Protein AF-A0A920IV82-F1 (afdb_monomer)

Foldseek 3Di:
DPPVVVDDQDPFDFFDKAFQFFLVVADEQDWDWDFFRQDIKIWHQYPVRDIDIDPPPPADWDWDQALRTIITTDDPVNDDDPDDDDHDVLSVDPQKDDKDKDKDKDQAALVVVVVVLVPLPCCCVPVVWNWPDWDWDDDDQKIKIWTFTDHPPLAHRWIKIWMDRHDFWIKMWIWHADPNDIKIKIKIWGWGHNDSRMIMIMIIMMIGDDPPPD

Structure (mmCIF, N/CA/C/O backbone):
data_AF-A0A920IV82-F1
#
_entry.id   AF-A0A920IV82-F1
#
loop_
_atom_site.group_PDB
_atom_site.id
_atom_site.type_symbol
_atom_site.label_atom_id
_atom_site.label_alt_id
_atom_site.label_comp_id
_atom_site.label_asym_id
_atom_site.label_entity_id
_atom_site.label_seq_id
_atom_site.pdbx_PDB_ins_code
_atom_site.Cartn_x
_atom_site.Cartn_y
_atom_site.Cartn_z
_atom_site.occupancy
_atom_site.B_iso_or_equiv
_atom_site.auth_seq_id
_atom_site.auth_comp_id
_atom_site.auth_asym_id
_atom_site.auth_atom_id
_atom_site.pdbx_PDB_model_num
ATOM 1 N N . MET A 1 1 ? -12.367 27.916 -10.742 1.00 47.28 1 MET A N 1
ATOM 2 C CA . MET A 1 1 ? -12.126 27.543 -9.332 1.00 47.28 1 MET A CA 1
ATOM 3 C C . MET A 1 1 ? -11.297 28.635 -8.685 1.00 47.28 1 MET A C 1
ATOM 5 O O . MET A 1 1 ? -10.330 29.071 -9.301 1.00 47.28 1 MET A O 1
ATOM 9 N N . ASN A 1 2 ? -11.705 29.118 -7.509 1.00 42.59 2 ASN A N 1
ATOM 10 C CA . ASN A 1 2 ? -10.913 30.078 -6.738 1.00 42.59 2 ASN A CA 1
ATOM 11 C C . ASN A 1 2 ? -9.649 29.379 -6.225 1.00 42.59 2 ASN A C 1
ATOM 13 O O . ASN A 1 2 ? -9.736 28.255 -5.734 1.00 42.59 2 ASN A O 1
ATOM 17 N N . ARG A 1 3 ? -8.489 30.037 -6.329 1.00 50.50 3 ARG A N 1
ATOM 18 C CA . ARG A 1 3 ? -7.200 29.496 -5.856 1.00 50.50 3 ARG A CA 1
ATOM 19 C C . ARG A 1 3 ? -7.210 29.139 -4.363 1.00 50.50 3 ARG A C 1
ATOM 21 O O . ARG A 1 3 ? -6.455 28.266 -3.958 1.00 50.50 3 ARG A O 1
ATOM 28 N N . ASP A 1 4 ? -8.107 29.743 -3.588 1.00 50.69 4 ASP A N 1
ATOM 29 C CA . ASP A 1 4 ? -8.223 29.522 -2.144 1.00 50.69 4 ASP A CA 1
ATOM 30 C C . ASP A 1 4 ? -8.864 28.172 -1.769 1.00 50.69 4 ASP A C 1
ATOM 32 O O . ASP A 1 4 ? -8.614 27.671 -0.680 1.00 50.69 4 ASP A O 1
ATOM 36 N N . GLN A 1 5 ? -9.619 27.526 -2.671 1.00 51.75 5 GLN A N 1
ATOM 37 C CA . GLN A 1 5 ? -10.216 26.199 -2.418 1.00 51.75 5 GLN A CA 1
ATOM 38 C C . GLN A 1 5 ? -9.245 25.026 -2.643 1.00 51.75 5 GLN A C 1
ATOM 40 O O . GLN A 1 5 ? -9.565 23.890 -2.310 1.00 51.75 5 GLN A O 1
ATOM 45 N N . ILE A 1 6 ? -8.063 25.271 -3.219 1.00 55.00 6 ILE A N 1
ATOM 46 C CA . ILE A 1 6 ? -7.101 24.216 -3.596 1.00 55.00 6 ILE A CA 1
ATOM 47 C C . ILE A 1 6 ? -6.330 23.681 -2.366 1.00 55.00 6 ILE A C 1
ATOM 49 O O . ILE A 1 6 ? -5.796 22.575 -2.392 1.00 55.00 6 ILE A O 1
ATOM 53 N N . ASN A 1 7 ? -6.328 24.423 -1.253 1.00 62.03 7 ASN A N 1
ATOM 54 C CA . ASN A 1 7 ? -5.446 24.176 -0.106 1.00 62.03 7 ASN A CA 1
ATOM 55 C C . ASN A 1 7 ? -6.154 23.729 1.180 1.00 62.03 7 ASN A C 1
ATOM 57 O O . ASN A 1 7 ? -5.513 23.676 2.230 1.00 62.03 7 ASN A O 1
ATOM 61 N N . GLU A 1 8 ? -7.444 23.393 1.139 1.00 83.00 8 GLU A N 1
ATOM 62 C CA . GLU A 1 8 ? -8.092 22.842 2.329 1.00 83.00 8 GLU A CA 1
ATOM 63 C C . GLU A 1 8 ? -7.640 21.392 2.554 1.00 83.00 8 GLU A C 1
ATOM 65 O O . GLU A 1 8 ? -7.660 20.536 1.658 1.00 83.00 8 GLU A O 1
ATOM 70 N N . ILE A 1 9 ? -7.160 21.147 3.772 1.00 84.81 9 ILE A N 1
ATOM 71 C CA . ILE A 1 9 ? -6.823 19.817 4.266 1.00 84.81 9 ILE A CA 1
ATOM 72 C C . ILE A 1 9 ? -8.147 19.066 4.488 1.00 84.81 9 ILE A C 1
ATOM 74 O O . ILE A 1 9 ? -9.061 19.652 5.069 1.00 84.81 9 ILE A O 1
ATOM 78 N N . PRO A 1 10 ? -8.266 17.794 4.063 1.00 89.50 10 PRO A N 1
ATOM 79 C CA . PRO A 1 10 ? -9.465 16.999 4.315 1.00 89.50 10 PRO A CA 1
ATOM 80 C C . PRO A 1 10 ? -9.810 16.913 5.807 1.00 89.50 10 PRO A C 1
ATOM 82 O O . PRO A 1 10 ? -8.921 16.838 6.654 1.00 89.50 10 PRO A O 1
ATOM 85 N N . ASP A 1 11 ? -11.101 16.845 6.114 1.00 92.19 11 ASP A N 1
ATOM 86 C CA . ASP A 1 11 ? -11.648 16.651 7.463 1.00 92.19 11 ASP A CA 1
ATOM 87 C C . ASP A 1 11 ? -11.876 15.169 7.819 1.00 92.19 11 ASP A C 1
ATOM 89 O O . ASP A 1 11 ? -12.229 14.841 8.953 1.00 92.19 11 ASP A O 1
ATOM 93 N N . ARG A 1 12 ? -11.637 14.261 6.864 1.00 95.38 12 ARG A N 1
ATOM 94 C CA . ARG A 1 12 ? -11.785 12.809 7.012 1.00 95.38 12 ARG A CA 1
ATOM 95 C C . ARG A 1 12 ? -10.656 12.036 6.342 1.00 95.38 12 ARG A C 1
ATOM 97 O O . ARG A 1 12 ? -10.061 12.485 5.361 1.00 95.38 12 ARG A O 1
ATOM 104 N N . PHE A 1 13 ? -10.384 10.844 6.863 1.00 97.69 13 PHE A N 1
ATOM 105 C CA . PHE A 1 13 ? -9.482 9.891 6.223 1.00 97.69 13 PHE A CA 1
ATOM 106 C C . PHE A 1 13 ? -10.206 9.120 5.107 1.00 97.69 13 PHE A C 1
ATOM 108 O O . PHE A 1 13 ? -11.431 8.976 5.163 1.00 97.69 13 PHE A O 1
ATOM 115 N N . PRO A 1 14 ? -9.488 8.639 4.077 1.00 97.31 14 PRO A N 1
ATOM 116 C CA . PRO A 1 14 ? -10.130 7.979 2.950 1.00 97.31 14 PRO A CA 1
ATOM 117 C C . PRO A 1 14 ? -10.699 6.611 3.338 1.00 97.31 14 PRO A C 1
ATOM 119 O O . PRO A 1 14 ? -10.146 5.920 4.193 1.00 97.31 14 PRO A O 1
ATOM 122 N N . ARG A 1 15 ? -11.788 6.211 2.675 1.00 98.25 15 ARG A N 1
ATOM 123 C CA . ARG A 1 15 ? -12.332 4.855 2.773 1.00 98.25 15 ARG A CA 1
ATOM 124 C C . ARG A 1 15 ? -11.472 3.890 1.956 1.00 98.25 15 ARG A C 1
ATOM 126 O O . ARG A 1 15 ? -11.187 4.191 0.796 1.00 98.25 15 ARG A O 1
ATOM 133 N N . GLY A 1 16 ? -11.065 2.762 2.532 1.00 98.56 16 GLY A N 1
ATOM 134 C CA . GLY A 1 16 ? -10.300 1.750 1.805 1.00 98.56 16 GLY A CA 1
ATOM 135 C C . GLY A 1 16 ? -9.424 0.844 2.665 1.00 98.56 16 GLY A C 1
ATOM 136 O O . GLY A 1 16 ? -9.424 0.921 3.893 1.00 98.56 16 GLY A O 1
ATOM 137 N N . TRP A 1 17 ? -8.631 0.014 1.986 1.00 98.81 17 TRP A N 1
ATOM 138 C CA . TRP A 1 17 ? -7.593 -0.822 2.595 1.00 98.81 17 TRP A CA 1
ATOM 139 C C . TRP A 1 17 ? -6.271 -0.072 2.792 1.00 98.81 17 TRP A C 1
ATOM 141 O O . TRP A 1 17 ? -5.775 0.582 1.872 1.00 98.81 17 TRP A O 1
ATOM 151 N N . PHE A 1 18 ? -5.664 -0.235 3.969 1.00 98.88 18 PHE A N 1
ATOM 152 C CA . PHE A 1 18 ? -4.381 0.363 4.344 1.00 98.88 18 PHE A CA 1
ATOM 153 C C . PHE A 1 18 ? -3.435 -0.696 4.902 1.00 98.88 18 PHE A C 1
ATOM 155 O O . PHE A 1 18 ? -3.818 -1.493 5.756 1.00 98.88 18 PHE A O 1
ATOM 162 N N . VAL A 1 19 ? -2.182 -0.693 4.441 1.00 98.75 19 VAL A N 1
ATOM 163 C CA . VAL A 1 19 ? -1.145 -1.607 4.941 1.00 98.75 19 VAL A CA 1
ATOM 164 C C . VAL A 1 19 ? -0.684 -1.155 6.324 1.00 98.75 19 VAL A C 1
ATOM 166 O O . VAL A 1 19 ? -0.196 -0.037 6.489 1.00 98.75 19 VAL A O 1
ATOM 169 N N . LEU A 1 20 ? -0.799 -2.056 7.295 1.00 98.56 20 LEU A N 1
ATOM 170 C CA . LEU A 1 20 ? -0.309 -1.888 8.662 1.00 98.56 20 LEU A CA 1
ATOM 171 C C . LEU A 1 20 ? 1.152 -2.332 8.814 1.00 98.56 20 LEU A C 1
ATOM 173 O O . LEU A 1 20 ? 1.867 -1.822 9.670 1.00 98.56 20 LEU A O 1
ATOM 177 N N . GLY A 1 21 ? 1.599 -3.264 7.975 1.00 97.94 21 GLY A N 1
ATOM 178 C CA . GLY A 1 21 ? 2.976 -3.748 7.938 1.00 97.94 21 GLY A CA 1
ATOM 179 C C . GLY A 1 21 ? 3.101 -5.032 7.125 1.00 97.94 21 GLY A C 1
ATOM 180 O O . GLY A 1 21 ? 2.099 -5.613 6.693 1.00 97.94 21 GLY A O 1
ATOM 181 N N . HIS A 1 22 ? 4.335 -5.492 6.933 1.00 98.00 22 HIS A N 1
ATOM 182 C CA . HIS A 1 22 ? 4.592 -6.798 6.335 1.00 98.00 22 HIS A CA 1
ATOM 183 C C . HIS A 1 22 ? 4.250 -7.913 7.339 1.00 98.00 22 HIS A C 1
ATOM 185 O O . HIS A 1 22 ? 4.571 -7.801 8.518 1.00 98.00 22 HIS A O 1
ATOM 191 N N . GLN A 1 23 ? 3.666 -9.032 6.899 1.00 96.81 23 GLN A N 1
ATOM 192 C CA . GLN A 1 23 ? 3.201 -10.122 7.779 1.00 96.81 23 GLN A CA 1
ATOM 193 C C . GLN A 1 23 ? 4.278 -10.636 8.753 1.00 96.81 23 GLN A C 1
ATOM 195 O O . GLN A 1 23 ? 3.987 -10.901 9.916 1.00 96.81 23 GLN A O 1
ATOM 200 N N . ARG A 1 24 ? 5.535 -10.705 8.285 1.00 95.94 24 ARG A N 1
ATOM 201 C CA . ARG A 1 24 ? 6.719 -11.126 9.062 1.00 95.94 24 ARG A CA 1
ATOM 202 C C . ARG A 1 24 ? 7.038 -10.240 10.266 1.00 95.94 24 ARG A C 1
ATOM 204 O O . ARG A 1 24 ? 7.818 -10.639 11.114 1.00 95.94 24 ARG A O 1
ATOM 211 N N . GLU A 1 25 ? 6.498 -9.028 10.302 1.00 96.06 25 GLU A N 1
ATOM 212 C CA . GLU A 1 25 ? 6.677 -8.121 11.428 1.00 96.06 25 GLU A CA 1
ATOM 213 C C . GLU A 1 25 ? 5.798 -8.516 12.617 1.00 96.06 25 GLU A C 1
ATOM 215 O O . GLU A 1 25 ? 6.089 -8.125 13.736 1.00 96.06 25 GLU A O 1
ATOM 220 N N . PHE A 1 26 ? 4.736 -9.293 12.414 1.00 96.62 26 PHE A N 1
ATOM 221 C CA . PHE A 1 26 ? 3.791 -9.641 13.471 1.00 96.62 26 PHE A CA 1
ATOM 222 C C . PHE A 1 26 ? 4.090 -11.042 14.008 1.00 96.62 26 PHE A C 1
ATOM 224 O O . PHE A 1 26 ? 3.486 -12.024 13.565 1.00 96.62 26 PHE A O 1
ATOM 231 N N . GLU A 1 27 ? 5.037 -11.126 14.946 1.00 95.69 27 GLU A N 1
ATOM 232 C CA . GLU A 1 27 ? 5.408 -12.378 15.609 1.00 95.69 27 GLU A CA 1
ATOM 233 C C . GLU A 1 27 ? 4.273 -12.909 16.499 1.00 95.69 27 GLU A C 1
ATOM 235 O O . GLU A 1 27 ? 3.451 -12.166 17.042 1.00 95.69 27 GLU A O 1
ATOM 240 N N . VAL A 1 28 ? 4.213 -14.233 16.644 1.00 96.31 28 VAL A N 1
ATOM 241 C CA . VAL A 1 28 ? 3.177 -14.902 17.439 1.00 96.31 28 VAL A CA 1
ATOM 242 C C . VAL A 1 28 ? 3.262 -14.464 18.905 1.00 96.31 28 VAL A C 1
ATOM 244 O O . VAL A 1 28 ? 4.318 -14.524 19.527 1.00 96.31 28 VAL A O 1
ATOM 247 N N . ASN A 1 29 ? 2.116 -14.084 19.466 1.00 93.50 29 ASN A N 1
ATOM 248 C CA . ASN A 1 29 ? 1.914 -13.523 20.803 1.00 93.50 29 ASN A CA 1
ATOM 249 C C . ASN A 1 29 ? 2.568 -12.150 21.044 1.00 93.50 29 ASN A C 1
ATOM 251 O O . ASN A 1 29 ? 2.564 -11.671 22.180 1.00 93.50 29 ASN A O 1
ATOM 255 N N . GLU A 1 30 ? 3.077 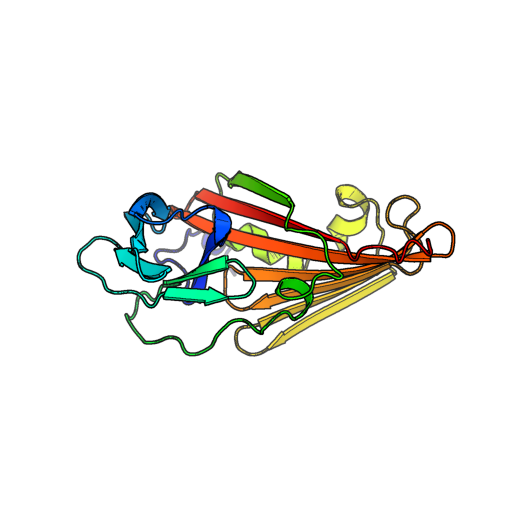-11.491 20.002 1.00 94.38 30 GLU A N 1
ATOM 256 C CA . GLU A 1 30 ? 3.556 -10.115 20.085 1.00 94.38 30 GLU A CA 1
ATOM 257 C C . GLU A 1 30 ? 2.432 -9.139 19.718 1.00 94.38 30 GLU A C 1
ATOM 259 O O . GLU A 1 30 ? 1.745 -9.294 18.706 1.00 94.38 30 GLU A O 1
ATOM 264 N N . THR A 1 31 ? 2.251 -8.105 20.540 1.00 96.81 31 THR A N 1
ATOM 265 C CA . THR A 1 31 ? 1.363 -6.983 20.225 1.00 96.81 31 THR A CA 1
ATOM 266 C C . THR A 1 31 ? 2.182 -5.831 19.676 1.00 96.81 31 THR A C 1
ATOM 268 O O . THR A 1 31 ? 2.950 -5.201 20.406 1.00 96.81 31 THR A O 1
ATOM 271 N N . ARG A 1 32 ? 1.948 -5.485 18.413 1.00 97.44 32 ARG A N 1
ATOM 272 C CA . ARG A 1 32 ? 2.507 -4.285 17.797 1.00 97.44 32 ARG A CA 1
ATOM 273 C C . ARG A 1 32 ? 1.565 -3.108 17.936 1.00 97.44 32 ARG A C 1
ATOM 275 O O . ARG A 1 32 ? 0.363 -3.215 17.715 1.00 97.44 32 ARG A O 1
ATOM 282 N N . THR A 1 33 ? 2.141 -1.969 18.303 1.00 97.88 33 THR A N 1
ATOM 283 C CA . THR A 1 33 ? 1.459 -0.676 18.309 1.00 97.88 33 THR A CA 1
ATOM 284 C C . THR A 1 33 ? 1.782 0.062 17.020 1.00 97.88 33 THR A C 1
ATOM 286 O O . THR A 1 33 ? 2.952 0.243 16.692 1.00 97.88 33 THR A O 1
ATOM 289 N N . ILE A 1 34 ? 0.745 0.523 16.332 1.00 97.94 34 ILE A N 1
ATOM 290 C CA . ILE A 1 34 ? 0.840 1.315 15.109 1.00 97.94 34 ILE A CA 1
ATOM 291 C C . ILE A 1 34 ? 0.091 2.622 15.352 1.00 97.94 34 ILE A C 1
ATOM 293 O O . ILE A 1 34 ? -0.922 2.645 16.047 1.00 97.94 34 ILE A O 1
ATOM 297 N N . TYR A 1 35 ? 0.586 3.719 14.796 1.00 97.62 35 TYR A N 1
ATOM 298 C CA . TYR A 1 35 ? -0.139 4.985 14.790 1.00 97.62 35 TYR A CA 1
ATOM 299 C C . TYR A 1 35 ? -0.720 5.200 13.399 1.00 97.62 35 TYR A C 1
ATOM 301 O O . TYR A 1 35 ? -0.032 4.988 12.406 1.00 97.62 35 TYR A O 1
ATOM 309 N N . GLY A 1 36 ? -1.987 5.584 13.328 1.00 97.94 36 GLY A N 1
ATOM 310 C CA . GLY A 1 36 ? -2.709 5.788 12.078 1.00 97.94 36 GLY A CA 1
ATOM 311 C C . GLY A 1 36 ? -4.052 6.442 12.362 1.00 97.94 36 GLY A C 1
ATOM 312 O O . GLY A 1 36 ? -4.609 6.244 13.436 1.00 97.94 36 GLY A O 1
ATOM 313 N N . PHE A 1 37 ? -4.572 7.233 11.430 1.00 98.06 37 PHE A N 1
ATOM 314 C CA . PHE A 1 37 ? -5.897 7.854 11.533 1.00 98.06 37 PHE A CA 1
ATOM 315 C C . PHE A 1 37 ? -6.094 8.722 12.798 1.00 98.06 37 PHE A C 1
ATOM 317 O O . PHE A 1 37 ? -7.156 8.703 13.416 1.00 98.06 37 PHE A O 1
ATOM 324 N N . ASN A 1 38 ? -5.065 9.480 13.207 1.00 96.75 38 ASN A N 1
ATOM 325 C CA . ASN A 1 38 ? -5.003 10.256 14.460 1.00 96.75 38 ASN A CA 1
ATOM 326 C C . ASN A 1 38 ? -5.171 9.428 15.749 1.00 96.75 38 ASN A C 1
ATOM 328 O O . ASN A 1 38 ? -5.466 9.986 16.805 1.00 96.75 38 ASN A O 1
ATOM 332 N N . ARG A 1 39 ? -4.969 8.111 15.696 1.00 96.81 39 ARG A N 1
ATOM 333 C CA . ARG A 1 39 ? -5.172 7.223 16.841 1.00 96.81 39 ARG A CA 1
ATOM 334 C C . ARG A 1 39 ? -4.106 6.138 16.928 1.00 96.81 39 ARG A C 1
ATOM 336 O O . ARG A 1 39 ? -3.242 5.986 16.061 1.00 96.81 39 ARG A O 1
ATOM 343 N N . LYS A 1 40 ? -4.147 5.412 18.042 1.00 97.75 40 LYS A N 1
ATOM 344 C CA . LYS A 1 40 ? -3.328 4.228 18.281 1.00 97.75 40 LYS A CA 1
ATOM 345 C C . LYS A 1 40 ? -4.112 2.996 17.838 1.00 97.75 40 LYS A C 1
ATOM 347 O O . LYS A 1 40 ? -5.221 2.781 18.309 1.00 97.75 40 LYS A O 1
ATOM 352 N N . LEU A 1 41 ? -3.491 2.182 17.000 1.00 98.38 41 LEU A N 1
ATOM 353 C CA . LEU A 1 41 ? -3.969 0.876 16.566 1.00 98.38 41 LEU A CA 1
ATOM 354 C C . LEU A 1 41 ? -3.093 -0.205 17.209 1.00 98.38 41 LEU A C 1
ATOM 356 O O . LEU A 1 41 ? -1.896 0.018 17.439 1.00 98.38 41 LEU A O 1
ATOM 360 N N . THR A 1 42 ? -3.649 -1.386 17.474 1.00 98.19 42 THR A N 1
ATOM 361 C CA . THR A 1 42 ? -2.834 -2.536 17.890 1.00 98.19 42 THR A CA 1
ATOM 362 C C . THR A 1 42 ? -3.159 -3.791 17.105 1.00 98.19 42 THR A C 1
ATOM 364 O O . THR A 1 42 ? -4.315 -4.072 16.801 1.00 98.19 42 THR A O 1
ATOM 367 N N . VAL A 1 43 ? -2.112 -4.541 16.774 1.00 98.19 43 VAL A N 1
ATOM 368 C CA . VAL A 1 43 ? -2.192 -5.806 16.046 1.00 98.19 43 VAL A CA 1
ATOM 369 C C . VAL A 1 43 ? -1.462 -6.855 16.868 1.00 98.19 43 VAL A C 1
ATOM 371 O O . VAL A 1 43 ? -0.291 -6.668 17.199 1.00 98.19 43 VAL A O 1
ATOM 374 N N . THR A 1 44 ? -2.131 -7.960 17.173 1.00 97.88 44 THR A N 1
ATOM 375 C CA . THR A 1 44 ? -1.529 -9.114 17.847 1.00 97.88 44 THR A CA 1
ATOM 376 C C . THR A 1 44 ? -1.714 -10.345 16.978 1.00 97.88 44 THR A C 1
ATOM 378 O O . THR A 1 44 ? -2.854 -10.694 16.661 1.00 97.88 44 THR A O 1
ATOM 381 N N . ARG A 1 45 ? -0.627 -11.042 16.631 1.00 97.38 45 ARG A N 1
ATOM 382 C CA . ARG A 1 45 ? -0.754 -12.384 16.051 1.00 97.38 45 ARG A CA 1
ATOM 383 C C . ARG A 1 45 ? -0.978 -13.387 17.172 1.00 97.38 45 ARG A C 1
ATOM 385 O O . ARG A 1 45 ? -0.179 -13.474 18.097 1.00 97.38 45 ARG A O 1
ATOM 392 N N . GLN A 1 46 ? -2.076 -14.121 17.116 1.00 96.19 46 GLN A N 1
ATOM 393 C CA . GLN A 1 46 ? -2.433 -15.116 18.117 1.00 96.19 46 GLN A CA 1
ATOM 394 C C . GLN A 1 46 ? -1.672 -16.427 17.898 1.00 96.19 46 GLN A C 1
ATOM 396 O O . GLN A 1 46 ? -1.070 -16.658 16.848 1.00 96.19 46 GLN A O 1
ATOM 401 N N . GLN A 1 47 ? -1.718 -17.309 18.897 1.00 95.75 47 GLN A N 1
ATOM 402 C CA . GLN A 1 47 ? -1.054 -18.613 18.854 1.00 95.75 47 GLN A CA 1
ATOM 403 C C . GLN A 1 47 ? -1.541 -19.514 17.707 1.00 95.75 47 GLN A C 1
ATOM 405 O O . GLN A 1 47 ? -0.764 -20.311 17.190 1.00 95.75 47 GLN A O 1
ATOM 410 N N . ASP A 1 48 ? -2.803 -19.380 17.298 1.00 95.19 48 ASP A N 1
ATOM 411 C CA . ASP A 1 48 ? -3.386 -20.106 16.163 1.00 95.19 48 ASP A CA 1
ATOM 412 C C . ASP A 1 48 ? -3.049 -19.481 14.795 1.00 95.19 48 ASP A C 1
ATOM 414 O O . ASP A 1 48 ? -3.497 -19.968 13.760 1.00 95.19 48 ASP A O 1
ATOM 418 N N . GLY A 1 49 ? -2.253 -18.408 14.785 1.00 92.12 49 GLY A N 1
ATOM 419 C CA . GLY A 1 49 ? -1.866 -17.662 13.595 1.00 92.12 49 GLY A CA 1
ATOM 420 C C . GLY A 1 49 ? -2.846 -16.561 13.191 1.00 92.12 49 GLY A C 1
ATOM 421 O O . GLY A 1 49 ? -2.475 -15.748 12.348 1.00 92.12 49 GLY A O 1
ATOM 422 N N . SER A 1 50 ? -4.039 -16.478 13.791 1.00 94.56 50 SER A N 1
ATOM 423 C CA . SER A 1 50 ? -5.019 -15.428 13.489 1.00 94.56 50 SER A CA 1
ATOM 424 C C . SER A 1 50 ? -4.558 -14.048 13.968 1.00 94.56 50 SER A C 1
ATOM 426 O O . SER A 1 50 ? -3.762 -13.919 14.902 1.00 94.56 50 SER A O 1
ATOM 428 N N . ILE A 1 51 ? -5.070 -12.987 13.342 1.00 96.69 51 ILE A N 1
ATOM 429 C CA . ILE A 1 51 ? -4.796 -11.613 13.763 1.00 96.69 51 ILE A CA 1
ATOM 430 C C . ILE A 1 51 ? -5.924 -11.095 14.654 1.00 96.69 51 ILE A C 1
ATOM 432 O O . ILE A 1 51 ? -7.087 -11.050 14.259 1.00 96.69 51 ILE A O 1
ATOM 436 N N . LYS A 1 52 ? -5.561 -10.629 15.851 1.00 96.94 52 LYS A N 1
ATOM 437 C CA . LYS A 1 52 ? -6.401 -9.749 16.662 1.00 96.94 52 LYS A CA 1
ATOM 438 C C . LYS A 1 52 ? -6.068 -8.299 16.330 1.00 96.94 52 LYS A C 1
ATOM 440 O O . LYS A 1 52 ? -4.917 -7.892 16.476 1.00 96.94 52 LYS A O 1
ATOM 445 N N . PHE A 1 53 ? -7.076 -7.527 15.939 1.00 97.94 53 PHE A N 1
ATOM 446 C CA . PHE A 1 53 ? -6.940 -6.105 15.643 1.00 97.94 53 PHE A CA 1
ATOM 447 C C . PHE A 1 53 ? -7.788 -5.260 16.587 1.00 97.94 53 PHE A C 1
ATOM 449 O O . PHE A 1 53 ? -8.948 -5.584 16.836 1.00 97.94 53 PHE A O 1
ATOM 456 N N . ASP A 1 54 ? -7.202 -4.180 17.092 1.00 97.69 54 ASP A N 1
ATOM 457 C CA . ASP A 1 54 ? -7.892 -3.119 17.818 1.00 97.69 54 ASP A CA 1
ATOM 458 C C . ASP A 1 54 ? -7.663 -1.803 17.067 1.00 97.69 54 ASP A C 1
ATOM 460 O O . ASP A 1 54 ? -6.526 -1.324 16.969 1.00 97.69 54 ASP A O 1
ATOM 464 N N . ALA A 1 55 ? -8.745 -1.250 16.516 1.00 96.62 55 ALA A N 1
ATOM 465 C CA . ALA A 1 55 ? -8.734 0.005 15.773 1.00 96.62 55 ALA A CA 1
ATOM 466 C C . ALA A 1 55 ? -8.737 1.249 16.683 1.00 96.62 55 ALA A C 1
ATOM 468 O O . ALA A 1 55 ? -8.689 2.375 16.184 1.00 96.62 55 ALA A O 1
ATOM 469 N N . GLY A 1 56 ? -8.784 1.060 18.005 1.00 93.94 56 GLY A N 1
ATOM 470 C CA . GLY A 1 56 ? -8.959 2.132 18.974 1.00 93.94 56 GLY A CA 1
ATOM 471 C C . GLY A 1 56 ? -10.407 2.616 19.060 1.00 93.94 56 GLY A C 1
ATOM 472 O O . GLY A 1 56 ? -11.263 2.265 18.250 1.00 93.94 56 GLY A O 1
ATOM 473 N N . ASP A 1 57 ? -10.684 3.417 20.090 1.00 91.31 57 ASP A N 1
ATOM 474 C CA . ASP A 1 57 ? -11.956 4.128 20.293 1.00 91.31 57 ASP A CA 1
ATOM 475 C C . ASP A 1 57 ? -13.226 3.245 20.295 1.00 91.31 57 ASP A C 1
ATOM 477 O O . ASP A 1 57 ? -14.341 3.737 20.143 1.00 91.31 57 ASP A O 1
ATOM 481 N N . GLY A 1 58 ? -13.076 1.933 20.525 1.00 89.69 58 GLY A N 1
ATOM 482 C CA . GLY A 1 58 ? -14.180 0.967 20.523 1.00 89.69 58 GLY A CA 1
ATOM 483 C C . GLY A 1 58 ? -14.692 0.596 19.127 1.00 89.69 58 GLY A C 1
ATOM 484 O O . GLY A 1 58 ? -15.728 -0.060 19.020 1.00 89.69 58 GLY A O 1
ATOM 485 N N . GLU A 1 59 ? -13.986 0.997 18.069 1.00 93.06 59 GLU A N 1
ATOM 486 C CA . GLU A 1 59 ? -14.343 0.669 16.693 1.00 93.06 59 GLU A CA 1
ATOM 487 C C . GLU A 1 59 ? -13.870 -0.738 16.298 1.00 93.06 59 GLU A C 1
ATOM 489 O O . GLU A 1 59 ? -12.854 -1.250 16.774 1.00 93.06 59 GLU A O 1
ATOM 494 N N . SER A 1 60 ? -14.619 -1.375 15.395 1.00 93.81 60 SER A N 1
ATOM 495 C CA . SER A 1 60 ? -14.268 -2.673 14.822 1.00 93.81 60 SER A CA 1
ATOM 496 C C . SER A 1 60 ? -14.092 -2.523 13.322 1.00 93.81 60 SER A C 1
ATOM 498 O O . SER A 1 60 ? -15.040 -2.218 12.601 1.00 93.81 60 SER A O 1
ATOM 500 N N . TRP A 1 61 ? -12.862 -2.712 12.864 1.00 97.75 61 TRP A N 1
ATOM 501 C CA . TRP A 1 61 ? -12.488 -2.576 11.463 1.00 97.75 61 TRP A CA 1
ATOM 502 C C . TRP A 1 61 ? -12.083 -3.942 10.900 1.00 97.75 61 TRP A C 1
ATOM 504 O O . TRP A 1 61 ? -11.336 -4.672 11.562 1.00 97.75 61 TRP A O 1
ATOM 514 N N . PRO A 1 62 ? -12.538 -4.299 9.687 1.00 98.31 62 PRO A N 1
ATOM 515 C CA . PRO A 1 62 ? -12.080 -5.495 8.995 1.00 98.31 62 PRO A CA 1
ATOM 516 C C . PRO A 1 62 ? -10.556 -5.515 8.839 1.00 98.31 62 PRO A C 1
ATOM 518 O O . PRO A 1 62 ? -9.928 -4.486 8.580 1.00 98.31 62 PRO A O 1
ATOM 521 N N . ILE A 1 63 ? -9.970 -6.704 8.962 1.00 98.12 63 ILE A N 1
ATOM 522 C CA . ILE A 1 63 ? -8.541 -6.941 8.770 1.00 98.12 63 ILE A CA 1
ATOM 523 C C . ILE A 1 63 ? -8.334 -8.168 7.887 1.00 98.12 63 ILE A C 1
ATOM 525 O O . ILE A 1 63 ? -9.042 -9.165 8.034 1.00 98.12 63 ILE A O 1
ATOM 529 N N . ILE A 1 64 ? -7.367 -8.090 6.977 1.00 98.25 64 ILE A N 1
ATOM 530 C CA . ILE A 1 64 ? -6.975 -9.198 6.103 1.00 98.25 64 ILE A CA 1
ATOM 531 C C . ILE A 1 64 ? -5.459 -9.361 6.076 1.00 98.25 64 ILE A C 1
ATOM 533 O O . ILE A 1 64 ? -4.702 -8.416 6.312 1.00 98.25 64 ILE A O 1
ATOM 537 N N . GLU A 1 65 ? -5.033 -10.570 5.727 1.00 98.06 65 GLU A N 1
ATOM 538 C CA . GLU A 1 65 ? -3.665 -10.864 5.319 1.00 98.06 65 GLU A CA 1
ATOM 539 C C . GLU A 1 65 ? -3.655 -11.212 3.833 1.00 98.06 65 GLU A C 1
ATOM 541 O O . GLU A 1 65 ? -4.240 -12.214 3.415 1.00 98.06 65 GLU A O 1
ATOM 546 N N . LYS A 1 66 ? -3.018 -10.374 3.013 1.00 98.50 66 LYS A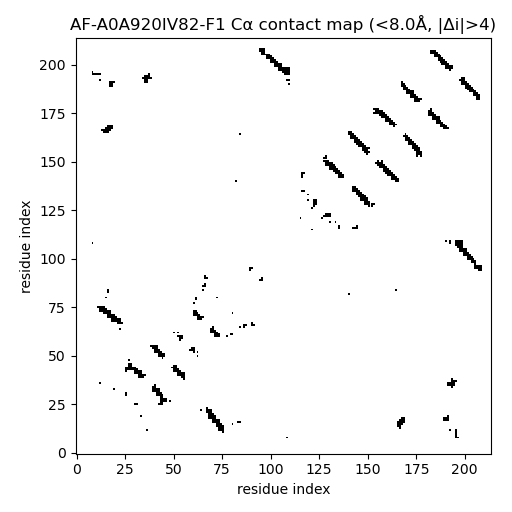 N 1
ATOM 547 C CA . LYS A 1 66 ? -2.986 -10.555 1.557 1.00 98.50 66 LYS A CA 1
ATOM 548 C C . LYS A 1 66 ? -1.684 -10.024 0.981 1.00 98.50 66 LYS A C 1
ATOM 550 O O . LYS A 1 66 ? -1.170 -9.007 1.431 1.00 98.50 66 LYS A O 1
ATOM 555 N N . ASN A 1 67 ? -1.128 -10.728 -0.002 1.00 98.44 67 ASN A N 1
ATOM 556 C CA . ASN A 1 67 ? 0.122 -10.372 -0.679 1.00 98.44 67 ASN A CA 1
ATOM 557 C C . ASN A 1 67 ? 1.299 -10.125 0.291 1.00 98.44 67 ASN A C 1
ATOM 559 O O . ASN A 1 67 ? 2.106 -9.226 0.070 1.00 98.44 67 ASN A O 1
ATOM 563 N N . GLN A 1 68 ? 1.384 -10.929 1.359 1.00 98.06 68 GLN A N 1
ATOM 564 C CA . GLN A 1 68 ? 2.334 -10.801 2.478 1.00 98.06 68 GLN A CA 1
ATOM 565 C C . GLN A 1 68 ? 2.163 -9.547 3.361 1.00 98.06 68 GLN A C 1
ATOM 567 O O . GLN A 1 68 ? 3.043 -9.240 4.165 1.00 98.06 68 GLN A O 1
ATOM 572 N N . MET A 1 69 ? 1.046 -8.827 3.248 1.00 98.56 69 MET A N 1
ATOM 573 C CA . MET A 1 69 ? 0.748 -7.620 4.024 1.00 98.56 69 MET A CA 1
ATOM 574 C C . MET A 1 69 ? -0.409 -7.863 4.991 1.00 98.56 69 MET A C 1
ATOM 576 O O . MET A 1 69 ? -1.387 -8.522 4.636 1.00 98.56 69 MET A O 1
ATOM 580 N N . VAL A 1 70 ? -0.326 -7.268 6.182 1.00 98.56 70 VAL A N 1
ATOM 581 C CA . VAL A 1 70 ? -1.471 -7.118 7.091 1.00 98.56 70 VAL A CA 1
ATOM 582 C C . VAL A 1 70 ? -2.148 -5.790 6.766 1.00 98.56 70 VAL A C 1
ATOM 584 O O . VAL A 1 70 ? -1.486 -4.748 6.769 1.00 98.56 70 VAL A O 1
ATOM 587 N N . MET A 1 71 ? -3.445 -5.811 6.458 1.00 98.81 71 MET A N 1
ATOM 588 C CA . MET A 1 71 ? -4.185 -4.636 5.988 1.00 98.81 71 MET A CA 1
ATOM 589 C C . MET A 1 71 ? -5.483 -4.446 6.763 1.00 98.81 71 MET A C 1
ATOM 591 O O . MET A 1 71 ? -6.224 -5.410 6.938 1.00 98.81 71 MET A O 1
ATOM 595 N N . CYS A 1 72 ? -5.794 -3.216 7.175 1.00 98.62 72 CYS A N 1
ATOM 596 C CA . CYS A 1 72 ? -7.096 -2.876 7.752 1.00 98.62 72 CYS A CA 1
ATOM 597 C C . CYS A 1 72 ? -7.963 -2.081 6.774 1.00 98.62 72 CYS A C 1
ATOM 599 O O . CYS A 1 72 ? -7.452 -1.338 5.932 1.00 98.62 72 CYS A O 1
ATOM 601 N N . TRP A 1 73 ? -9.276 -2.239 6.908 1.00 98.75 73 TRP A N 1
ATOM 602 C CA . TRP A 1 73 ? -10.273 -1.431 6.224 1.00 98.75 73 TRP A CA 1
ATOM 603 C C . TRP A 1 73 ? -10.679 -0.265 7.119 1.00 98.75 73 TRP A C 1
ATOM 605 O O . TRP A 1 73 ? -11.197 -0.480 8.213 1.00 98.75 73 TRP A O 1
ATOM 615 N N . HIS A 1 74 ? -10.462 0.960 6.652 1.00 98.44 74 HIS A N 1
ATOM 616 C CA . HIS A 1 74 ? -11.005 2.152 7.291 1.00 98.44 74 HIS A CA 1
ATOM 617 C C . HIS A 1 74 ? -12.192 2.658 6.474 1.00 98.44 74 HIS A C 1
ATOM 619 O O . HIS A 1 74 ? -12.091 2.807 5.255 1.00 98.44 74 HIS A O 1
ATOM 625 N N . ASP A 1 75 ? -13.286 2.983 7.156 1.00 97.94 75 ASP A N 1
ATOM 626 C CA . ASP A 1 75 ? -14.420 3.696 6.585 1.00 97.94 75 ASP A CA 1
ATOM 627 C C . ASP A 1 75 ? -15.047 4.619 7.629 1.00 97.94 75 ASP A C 1
ATOM 629 O O . ASP A 1 75 ? -15.483 4.168 8.685 1.00 97.94 75 ASP A O 1
ATOM 633 N N . HIS A 1 76 ? -15.148 5.907 7.301 1.00 95.25 76 HIS A N 1
ATOM 634 C CA . HIS A 1 76 ? -15.811 6.891 8.153 1.00 95.25 76 HIS A CA 1
ATOM 635 C C . HIS A 1 76 ? -17.303 6.578 8.356 1.00 95.25 76 HIS A C 1
ATOM 637 O O . HIS A 1 76 ? -17.871 6.931 9.386 1.00 95.25 76 HIS A O 1
ATOM 643 N N . GLU A 1 77 ? -17.937 5.915 7.386 1.00 95.81 77 GLU A N 1
ATOM 644 C CA . GLU A 1 77 ? -19.348 5.514 7.449 1.00 95.81 77 GLU A CA 1
ATOM 645 C C . GLU A 1 77 ? -19.547 4.163 8.161 1.00 95.81 77 GLU A C 1
ATOM 647 O O . GLU A 1 77 ? -20.684 3.756 8.403 1.00 95.81 77 GLU A O 1
ATOM 652 N N . GLY A 1 78 ? -18.460 3.469 8.522 1.00 95.12 78 GLY A N 1
ATOM 653 C CA . GLY A 1 78 ? -18.503 2.185 9.224 1.00 95.12 78 GLY A CA 1
ATOM 654 C C . GLY A 1 78 ? -19.073 1.029 8.396 1.00 95.12 78 GLY A C 1
ATOM 655 O O . GLY A 1 78 ? -19.590 0.068 8.970 1.00 95.12 78 GLY A O 1
ATOM 656 N N . THR A 1 79 ? -19.026 1.106 7.062 1.00 96.12 79 THR A N 1
ATOM 657 C CA . THR A 1 79 ? -19.531 0.044 6.183 1.00 96.12 79 THR A CA 1
ATOM 658 C C . THR A 1 79 ? -18.497 -1.063 5.960 1.00 96.12 79 THR A C 1
ATOM 660 O O . THR A 1 79 ? -17.294 -0.893 6.180 1.00 96.12 79 THR A O 1
ATOM 663 N N . ALA A 1 80 ? -18.980 -2.237 5.542 1.00 97.31 80 ALA A N 1
ATOM 664 C CA . ALA A 1 80 ? -18.126 -3.366 5.191 1.00 97.31 80 ALA A CA 1
ATOM 665 C C . ALA A 1 80 ? -17.320 -3.086 3.901 1.00 97.31 80 ALA A C 1
ATOM 667 O O . ALA A 1 80 ? -17.763 -2.279 3.082 1.00 97.31 80 ALA A O 1
ATOM 668 N N . PRO A 1 81 ? -16.179 -3.770 3.683 1.00 98.25 81 PRO A N 1
ATOM 669 C CA . PRO A 1 81 ? -15.375 -3.589 2.479 1.00 98.25 81 PRO A CA 1
ATOM 670 C C . PRO A 1 81 ? -16.176 -3.917 1.216 1.00 98.25 81 PRO A C 1
ATOM 672 O O . PRO A 1 81 ? -16.829 -4.959 1.144 1.00 98.25 81 PRO A O 1
ATOM 675 N N . ASP A 1 82 ? -16.103 -3.040 0.216 1.00 96.75 82 ASP A N 1
ATOM 676 C CA . ASP A 1 82 ? -16.759 -3.190 -1.091 1.00 96.75 82 ASP A CA 1
ATOM 677 C C . ASP A 1 82 ? -15.810 -3.727 -2.184 1.00 96.75 82 ASP A C 1
ATOM 679 O O . ASP A 1 82 ? -16.250 -4.059 -3.286 1.00 96.75 82 ASP A O 1
ATOM 683 N N . TYR A 1 83 ? -14.521 -3.877 -1.871 1.00 98.31 83 TYR A N 1
ATOM 684 C CA . TYR A 1 83 ? -13.515 -4.550 -2.693 1.00 98.31 83 TYR A CA 1
ATOM 685 C C . TYR A 1 83 ? -12.423 -5.170 -1.811 1.00 98.31 83 TYR A C 1
ATOM 687 O O . TYR A 1 83 ? -12.300 -4.850 -0.629 1.00 98.31 83 TYR A O 1
ATOM 695 N N . GLU A 1 84 ? -11.587 -6.021 -2.399 1.00 98.06 84 GLU A N 1
ATOM 696 C CA . GLU A 1 84 ? -10.312 -6.454 -1.823 1.00 98.06 84 GLU A CA 1
ATOM 697 C C . GLU A 1 84 ? -9.198 -6.267 -2.858 1.00 98.06 84 GLU A C 1
ATOM 699 O O . GLU A 1 84 ? -9.484 -6.401 -4.047 1.00 98.06 84 GLU A O 1
ATOM 704 N N . PRO A 1 85 ? -7.938 -6.034 -2.441 1.00 98.00 85 PRO A N 1
ATOM 705 C CA . PRO A 1 85 ? -6.809 -6.000 -3.369 1.00 98.00 85 PRO A CA 1
ATOM 706 C C . PRO A 1 85 ? -6.669 -7.317 -4.137 1.00 98.00 85 PRO A C 1
ATOM 708 O O . PRO A 1 85 ? -6.890 -8.389 -3.565 1.00 98.00 85 PRO A O 1
ATOM 711 N N . ASP A 1 86 ? -6.264 -7.274 -5.398 1.00 98.06 86 ASP A N 1
ATOM 712 C CA . ASP A 1 86 ? -6.042 -8.463 -6.214 1.00 98.06 86 ASP A CA 1
ATOM 713 C C . ASP A 1 86 ? -4.909 -9.331 -5.639 1.00 98.06 86 ASP A C 1
ATOM 715 O O . ASP A 1 86 ? -3.932 -8.854 -5.050 1.00 98.06 86 ASP A O 1
ATOM 719 N N . LYS A 1 87 ? -5.020 -10.654 -5.801 1.00 98.31 87 LYS A N 1
ATOM 720 C CA . LYS A 1 87 ? -3.940 -11.572 -5.414 1.00 98.31 87 LYS A CA 1
ATOM 721 C C . LYS A 1 87 ? -2.754 -11.398 -6.367 1.00 98.31 87 LYS A C 1
ATOM 723 O O . LYS A 1 87 ? -2.908 -11.477 -7.583 1.00 98.31 87 LYS A O 1
ATOM 728 N N . ILE A 1 88 ? -1.553 -11.265 -5.811 1.00 98.19 88 ILE A N 1
ATOM 729 C CA . ILE A 1 88 ? -0.302 -11.206 -6.569 1.00 98.19 88 ILE A CA 1
ATOM 730 C C . ILE A 1 88 ? 0.422 -12.539 -6.405 1.00 98.19 88 ILE A C 1
ATOM 732 O O . ILE A 1 88 ? 1.064 -12.776 -5.387 1.00 98.19 88 ILE A O 1
ATOM 736 N N . ASP A 1 89 ? 0.352 -13.415 -7.411 1.00 98.25 89 ASP A N 1
ATOM 737 C CA . ASP A 1 89 ? 0.936 -14.766 -7.328 1.00 98.25 89 ASP A CA 1
ATOM 738 C C . ASP A 1 89 ? 2.443 -14.767 -7.025 1.00 98.25 89 ASP A C 1
ATOM 740 O O . ASP A 1 89 ? 2.928 -15.652 -6.325 1.00 98.25 89 ASP A O 1
ATOM 744 N N . ALA A 1 90 ? 3.172 -13.736 -7.467 1.00 97.31 90 ALA A N 1
ATOM 745 C CA . ALA A 1 90 ? 4.589 -13.554 -7.145 1.00 97.31 90 ALA A CA 1
ATOM 746 C C . ALA A 1 90 ? 4.859 -13.493 -5.629 1.00 97.31 90 ALA A C 1
ATOM 748 O O . ALA A 1 90 ? 5.890 -13.978 -5.179 1.00 97.31 90 ALA A O 1
ATOM 749 N N . CYS A 1 91 ? 3.918 -12.973 -4.834 1.00 97.81 91 CYS A N 1
ATOM 750 C CA . CYS A 1 91 ? 4.015 -12.936 -3.373 1.00 97.81 91 CYS A CA 1
ATOM 751 C C . CYS A 1 91 ? 3.891 -14.326 -2.720 1.00 97.81 91 CYS A C 1
ATOM 753 O O . CYS A 1 91 ? 4.001 -14.437 -1.503 1.00 97.81 91 CYS A O 1
ATOM 755 N N . TYR A 1 92 ? 3.623 -15.382 -3.484 1.00 97.38 92 TYR A N 1
ATOM 756 C CA . TYR A 1 92 ? 3.415 -16.741 -2.977 1.00 97.38 92 TYR A CA 1
ATOM 757 C C . TYR A 1 92 ? 4.288 -17.763 -3.715 1.00 97.38 92 TYR A C 1
ATOM 759 O O . TYR A 1 92 ? 3.972 -18.950 -3.728 1.00 97.38 92 TYR A O 1
ATOM 767 N N . SER A 1 93 ? 5.347 -17.294 -4.375 1.00 97.06 93 SER A N 1
ATOM 768 C CA . SER A 1 93 ? 6.160 -18.080 -5.297 1.00 97.06 93 SER A CA 1
ATOM 769 C C . SER A 1 93 ? 7.632 -18.037 -4.906 1.00 97.06 93 SER A C 1
ATOM 771 O O . SER A 1 93 ? 8.211 -16.957 -4.801 1.00 97.06 93 SER A O 1
ATOM 773 N N . ASP A 1 94 ? 8.269 -19.206 -4.828 1.00 95.88 94 ASP A N 1
ATOM 774 C CA . ASP A 1 94 ? 9.706 -19.324 -4.542 1.00 95.88 94 ASP A CA 1
ATOM 775 C C . ASP A 1 94 ? 10.594 -18.771 -5.668 1.00 95.88 94 ASP A C 1
ATOM 777 O O . ASP A 1 94 ? 11.768 -18.479 -5.438 1.00 95.88 94 ASP A O 1
ATOM 781 N N . ASP A 1 95 ? 10.040 -18.553 -6.864 1.00 96.62 95 ASP A N 1
ATOM 782 C CA . ASP A 1 95 ? 10.724 -17.889 -7.984 1.00 96.62 95 ASP A CA 1
ATOM 783 C C . ASP A 1 95 ? 11.059 -16.412 -7.718 1.00 96.62 95 ASP A C 1
ATOM 785 O O . ASP A 1 95 ? 11.822 -15.804 -8.470 1.00 96.62 95 ASP A O 1
ATOM 789 N N . TRP A 1 96 ? 10.492 -15.807 -6.673 1.00 97.62 96 TRP A N 1
ATOM 790 C CA . TRP A 1 96 ? 10.717 -14.408 -6.315 1.00 97.62 96 TRP A CA 1
ATOM 791 C C . TRP A 1 96 ? 11.517 -14.301 -5.019 1.00 97.62 96 TRP A C 1
ATOM 793 O O . TRP A 1 96 ? 11.515 -15.199 -4.174 1.00 97.62 96 TRP A O 1
ATOM 803 N N . SER A 1 97 ? 12.289 -13.224 -4.883 1.00 97.44 97 SER A N 1
ATOM 804 C CA . SER A 1 97 ? 12.912 -12.877 -3.607 1.00 97.44 97 SER A CA 1
ATOM 805 C C . SER A 1 97 ? 11.853 -12.502 -2.571 1.00 97.44 97 SER A C 1
ATOM 807 O O . SER A 1 97 ? 10.759 -12.063 -2.925 1.00 97.44 97 SER A O 1
ATOM 809 N N . ASP A 1 98 ? 12.227 -12.548 -1.296 1.00 95.81 98 ASP A N 1
ATOM 810 C CA . ASP A 1 98 ? 11.455 -11.871 -0.256 1.00 95.81 98 ASP A CA 1
ATOM 811 C C . ASP A 1 98 ? 11.385 -10.360 -0.526 1.00 95.81 98 ASP A C 1
ATOM 813 O O . ASP A 1 98 ? 12.243 -9.789 -1.215 1.00 95.81 98 ASP A O 1
ATOM 817 N N . TYR A 1 99 ? 10.394 -9.692 0.070 1.00 96.94 99 TYR A N 1
ATOM 818 C CA . TYR A 1 99 ? 10.328 -8.235 0.073 1.00 96.94 99 TYR A CA 1
ATOM 819 C C . TYR A 1 99 ? 11.508 -7.623 0.845 1.00 96.94 99 TYR A C 1
ATOM 821 O O . TYR A 1 99 ? 11.670 -7.817 2.060 1.00 96.94 99 TYR A O 1
ATOM 829 N N . GLY A 1 100 ? 12.283 -6.782 0.162 1.00 97.62 100 GLY A N 1
ATOM 830 C CA . GLY A 1 100 ? 13.065 -5.729 0.805 1.00 97.62 100 GLY A CA 1
ATOM 831 C C . GLY A 1 100 ? 12.140 -4.562 1.140 1.00 97.62 100 GLY A C 1
ATOM 832 O O . GLY A 1 100 ? 11.576 -3.974 0.222 1.00 97.62 100 GLY A O 1
ATOM 833 N N . MET A 1 101 ? 11.963 -4.251 2.428 1.00 97.69 101 MET A N 1
ATOM 834 C CA . MET A 1 101 ? 11.029 -3.221 2.905 1.00 97.69 101 MET A CA 1
ATOM 835 C C . MET A 1 101 ? 11.772 -2.024 3.505 1.00 97.69 101 MET A C 1
ATOM 837 O O . MET A 1 101 ? 12.765 -2.203 4.208 1.00 97.69 101 MET A O 1
ATOM 841 N N . ALA A 1 102 ? 11.255 -0.818 3.280 1.00 97.50 102 ALA A N 1
ATOM 842 C CA . ALA A 1 102 ? 11.697 0.414 3.928 1.00 97.50 102 ALA A CA 1
ATOM 843 C C . ALA A 1 102 ? 10.505 1.343 4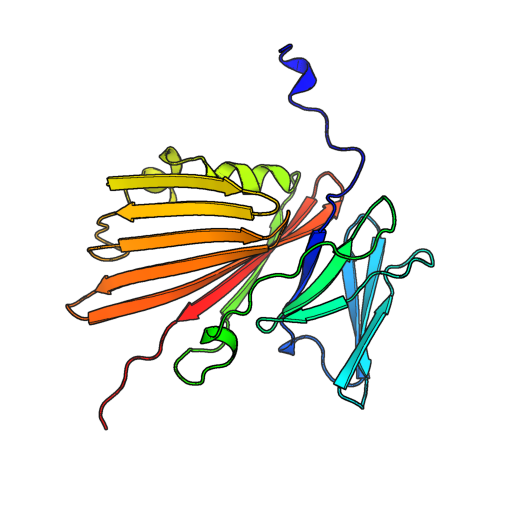.183 1.00 97.50 102 ALA A C 1
ATOM 845 O O . ALA A 1 102 ? 9.560 1.369 3.396 1.00 97.50 102 ALA A O 1
ATOM 846 N N . SER A 1 103 ? 10.571 2.144 5.245 1.00 97.56 103 SER A N 1
ATOM 847 C CA . SER A 1 103 ? 9.497 3.069 5.613 1.00 97.56 103 SER A CA 1
ATOM 848 C C . SER A 1 103 ? 10.043 4.440 5.975 1.00 97.56 103 SER A C 1
ATOM 850 O O . SER A 1 103 ? 11.112 4.553 6.576 1.00 97.56 103 SER A O 1
ATOM 852 N N . PHE A 1 104 ? 9.291 5.486 5.636 1.00 97.81 104 PHE A N 1
ATOM 853 C CA . PHE A 1 104 ? 9.666 6.874 5.901 1.00 97.81 104 PHE A CA 1
ATOM 854 C C . PHE A 1 104 ? 8.462 7.681 6.390 1.00 97.81 104 PHE A C 1
ATOM 856 O O . PHE A 1 104 ? 7.326 7.450 5.979 1.00 97.81 104 PHE A O 1
ATOM 863 N N . LEU A 1 105 ? 8.716 8.659 7.258 1.00 98.25 105 LEU A N 1
ATOM 864 C CA . LEU A 1 105 ? 7.714 9.639 7.667 1.00 98.25 105 LEU A CA 1
ATOM 865 C C . LEU A 1 105 ? 7.681 10.795 6.664 1.00 98.25 105 LEU A C 1
ATOM 867 O O . LEU A 1 105 ? 8.704 11.437 6.425 1.00 98.25 105 LEU A O 1
ATOM 871 N N . VAL A 1 106 ? 6.494 11.118 6.157 1.00 97.94 106 VAL A N 1
ATOM 872 C CA . VAL A 1 106 ? 6.257 12.270 5.282 1.00 97.94 106 VAL A CA 1
ATOM 873 C C . VAL A 1 106 ? 5.361 13.275 6.001 1.00 97.94 106 VAL A C 1
ATOM 875 O O . VAL A 1 106 ? 4.310 12.921 6.531 1.00 97.94 106 VAL A O 1
ATOM 878 N N . LYS A 1 107 ? 5.777 14.547 6.027 1.00 97.31 107 LYS A N 1
ATOM 879 C CA . LYS A 1 107 ? 5.043 15.661 6.658 1.00 97.31 107 LYS A CA 1
ATOM 880 C C . LYS A 1 107 ? 4.205 16.428 5.633 1.00 97.31 107 LYS A C 1
ATOM 882 O O . LYS A 1 107 ? 4.444 17.607 5.388 1.00 97.31 107 LYS A O 1
ATOM 887 N N . ASN A 1 108 ? 3.279 15.726 4.992 1.00 95.31 108 ASN A N 1
ATOM 888 C CA . ASN A 1 108 ? 2.285 16.311 4.099 1.00 95.31 108 ASN A CA 1
ATOM 889 C C . ASN A 1 108 ? 0.993 15.476 4.152 1.00 95.31 108 ASN A C 1
ATOM 891 O O . ASN A 1 108 ? 0.961 14.431 4.804 1.00 95.31 108 ASN A O 1
ATOM 895 N N . ASN A 1 109 ? -0.074 15.908 3.483 1.00 96.50 109 ASN A N 1
ATOM 896 C CA . ASN A 1 109 ? -1.227 15.042 3.266 1.00 96.50 109 ASN A CA 1
ATOM 897 C C . ASN A 1 109 ? -0.855 13.900 2.302 1.00 96.50 109 ASN A C 1
ATOM 899 O O . ASN A 1 109 ? -0.106 14.099 1.349 1.00 96.50 109 ASN A O 1
ATOM 903 N N . CYS A 1 110 ? -1.386 12.697 2.529 1.00 96.56 110 CYS A N 1
ATOM 904 C CA . CYS A 1 110 ? -1.102 11.538 1.679 1.00 96.56 110 CYS A CA 1
ATOM 905 C C . CYS A 1 110 ? -1.607 11.677 0.235 1.00 96.56 110 CYS A C 1
ATOM 907 O O . CYS A 1 110 ? -1.096 10.978 -0.636 1.00 96.56 110 CYS A O 1
ATOM 909 N N . ARG A 1 111 ? -2.573 12.571 -0.038 1.00 95.31 111 ARG A N 1
ATOM 910 C CA . ARG A 1 111 ? -3.106 12.787 -1.395 1.00 95.31 111 ARG A CA 1
ATOM 911 C C . ARG A 1 111 ? -2.030 13.205 -2.395 1.00 95.31 111 ARG A C 1
ATOM 913 O O . ARG A 1 111 ? -2.098 12.809 -3.547 1.00 95.31 111 ARG A O 1
ATOM 920 N N . GLU A 1 112 ? -1.015 13.927 -1.925 1.00 94.38 112 GLU A N 1
ATOM 921 C CA . GLU A 1 112 ? 0.070 14.458 -2.756 1.00 94.38 112 GLU A CA 1
ATOM 922 C C . GLU A 1 112 ? 0.898 13.333 -3.399 1.00 94.38 112 GLU A C 1
ATOM 924 O O . GLU A 1 112 ? 1.535 13.534 -4.425 1.00 94.38 112 GLU A O 1
ATOM 929 N N . LEU A 1 113 ? 0.887 12.124 -2.819 1.00 94.00 113 LEU A N 1
ATOM 930 C CA . LEU A 1 113 ? 1.552 10.967 -3.417 1.00 94.00 113 LEU A CA 1
ATOM 931 C C . LEU A 1 113 ? 0.779 10.413 -4.622 1.00 94.00 113 LEU A C 1
ATOM 933 O O . LEU A 1 113 ? 1.391 9.886 -5.549 1.00 94.00 113 LEU A O 1
ATOM 937 N N . ILE A 1 114 ? -0.551 10.534 -4.615 1.00 94.38 114 ILE A N 1
ATOM 938 C CA . ILE A 1 114 ? -1.418 10.006 -5.674 1.00 94.38 114 ILE A CA 1
ATOM 939 C C . ILE A 1 114 ? -1.229 10.797 -6.974 1.00 94.38 114 ILE A C 1
ATOM 941 O O . ILE A 1 114 ? -1.312 10.216 -8.055 1.00 94.38 114 ILE A O 1
ATOM 945 N N . ASP A 1 115 ? -0.899 12.090 -6.887 1.00 93.81 115 ASP A N 1
ATOM 946 C CA . ASP A 1 115 ? -0.667 12.955 -8.053 1.00 93.81 115 ASP A CA 1
ATOM 947 C C . ASP A 1 115 ? 0.470 12.449 -8.957 1.00 93.81 115 ASP A C 1
ATOM 949 O O . ASP A 1 115 ? 0.406 12.603 -10.182 1.00 93.81 115 ASP A O 1
ATOM 953 N N . ASN A 1 116 ? 1.451 11.731 -8.392 1.00 93.50 116 ASN A N 1
ATOM 954 C CA . ASN A 1 116 ? 2.534 11.098 -9.155 1.00 93.50 116 ASN A CA 1
ATOM 955 C C . ASN A 1 116 ? 2.017 10.133 -10.233 1.00 93.50 116 ASN A C 1
ATOM 957 O O . ASN A 1 116 ? 2.702 9.895 -11.228 1.00 93.50 116 ASN A O 1
ATOM 961 N N . MET A 1 117 ? 0.808 9.585 -10.070 1.00 96.00 117 MET A N 1
ATOM 962 C CA . MET A 1 117 ? 0.220 8.668 -11.044 1.00 96.00 117 MET A CA 1
ATOM 963 C C . MET A 1 117 ? -0.054 9.328 -12.398 1.00 96.00 117 MET A C 1
ATOM 965 O O . MET A 1 117 ? 0.016 8.629 -13.408 1.00 96.00 117 MET A O 1
ATOM 969 N N . ALA A 1 118 ? -0.334 10.638 -12.422 1.00 95.12 118 ALA A N 1
ATOM 970 C CA . ALA A 1 118 ? -0.582 11.426 -13.636 1.00 95.12 118 ALA A CA 1
ATOM 971 C C . ALA A 1 118 ? 0.645 12.229 -14.108 1.00 95.12 118 ALA A C 1
ATOM 973 O O . ALA A 1 118 ? 0.663 12.743 -15.231 1.00 95.12 118 ALA A O 1
ATOM 974 N N . ASP A 1 119 ? 1.664 12.381 -13.259 1.00 94.12 119 ASP A N 1
ATOM 975 C CA . ASP A 1 119 ? 2.825 13.210 -13.560 1.00 94.12 119 ASP A CA 1
ATOM 976 C C . ASP A 1 119 ? 3.805 12.473 -14.479 1.00 94.12 119 ASP A C 1
ATOM 978 O O . ASP A 1 119 ? 4.790 11.891 -14.046 1.00 94.12 119 ASP A O 1
ATOM 982 N N . LYS A 1 120 ? 3.598 12.524 -15.792 1.00 91.56 120 LYS A N 1
ATOM 983 C CA . LYS A 1 120 ? 4.611 12.005 -16.728 1.00 91.56 120 LYS A CA 1
ATOM 984 C C . LYS A 1 120 ? 5.927 12.804 -16.704 1.00 91.56 120 LYS A C 1
ATOM 986 O O . LYS A 1 120 ? 6.964 12.307 -17.136 1.00 91.56 120 LYS A O 1
ATOM 991 N N . GLY A 1 121 ? 5.893 14.061 -16.258 1.00 90.75 121 GLY A N 1
ATOM 992 C CA . GLY A 1 121 ? 7.014 14.995 -16.337 1.00 90.75 121 GLY A CA 1
ATOM 993 C C . GLY A 1 121 ? 8.155 14.650 -15.384 1.00 90.75 121 GLY A C 1
ATOM 994 O O . GLY A 1 121 ? 9.313 14.889 -15.731 1.00 90.75 121 GLY A O 1
ATOM 995 N N . HIS A 1 122 ? 7.860 14.049 -14.227 1.00 91.50 122 HIS A N 1
ATOM 996 C CA . HIS A 1 122 ? 8.887 13.720 -13.233 1.00 91.50 122 HIS A CA 1
ATOM 997 C C . HIS A 1 122 ? 9.805 12.554 -13.636 1.00 91.50 122 HIS A C 1
ATOM 999 O O . HIS A 1 122 ? 10.927 12.468 -13.135 1.00 91.50 122 HIS A O 1
ATOM 1005 N N . PHE A 1 123 ? 9.395 11.691 -14.574 1.00 87.31 123 PHE A N 1
ATOM 1006 C CA . PHE A 1 123 ? 10.155 10.491 -14.951 1.00 87.31 123 PHE A CA 1
ATOM 1007 C C . PHE A 1 123 ? 11.577 10.782 -15.455 1.00 87.31 123 PHE A C 1
ATOM 1009 O O . PHE A 1 123 ? 12.529 10.104 -15.066 1.00 87.31 123 PHE A O 1
ATOM 1016 N N . GLY A 1 124 ? 11.756 11.831 -16.259 1.00 84.56 124 GLY A N 1
ATOM 1017 C CA . GLY A 1 124 ? 13.082 12.283 -16.690 1.00 84.56 124 GLY A CA 1
ATOM 1018 C C . GLY A 1 124 ? 13.964 12.766 -15.524 1.00 84.56 124 GLY A C 1
ATOM 1019 O O . GLY A 1 124 ? 14.989 12.147 -15.246 1.00 84.56 124 GLY A O 1
ATOM 1020 N N . PRO A 1 125 ? 13.601 13.862 -14.831 1.00 87.25 125 PRO A N 1
ATOM 1021 C CA . PRO A 1 125 ? 14.446 14.478 -13.807 1.00 87.25 125 PRO A CA 1
ATOM 1022 C C . PRO A 1 125 ? 14.581 13.668 -12.509 1.00 87.25 125 PRO A C 1
ATOM 1024 O O . PRO A 1 125 ? 15.628 13.745 -11.871 1.00 87.25 125 PRO A O 1
ATOM 1027 N N . VAL A 1 126 ? 13.555 12.913 -12.101 1.00 85.69 126 VAL A N 1
ATOM 1028 C CA . VAL A 1 126 ? 13.543 12.182 -10.819 1.00 85.69 126 VAL A CA 1
ATOM 1029 C C . VAL A 1 126 ? 14.005 10.739 -10.993 1.00 85.69 126 VAL A C 1
ATOM 1031 O O . VAL A 1 126 ? 14.830 10.265 -10.214 1.00 85.69 126 VAL A O 1
ATOM 1034 N N . HIS A 1 127 ? 13.509 10.047 -12.023 1.00 84.81 127 HIS A N 1
ATOM 1035 C CA . HIS A 1 127 ? 13.788 8.623 -12.236 1.00 84.81 127 HIS A CA 1
ATOM 1036 C C . HIS A 1 127 ? 14.868 8.342 -13.283 1.00 84.81 127 HIS A C 1
ATOM 1038 O O . HIS A 1 127 ? 15.269 7.190 -13.429 1.00 84.81 127 HIS A O 1
ATOM 1044 N N . GLN A 1 128 ? 15.364 9.366 -13.991 1.00 84.06 128 GLN A N 1
ATOM 1045 C CA . GLN A 1 128 ? 16.376 9.216 -15.048 1.00 84.06 128 GLN A CA 1
ATOM 1046 C C . GLN A 1 128 ? 15.932 8.225 -16.141 1.00 84.06 128 GLN A C 1
ATOM 1048 O O . GLN A 1 128 ? 16.728 7.478 -16.720 1.00 84.06 128 GLN A O 1
ATOM 1053 N N . ALA A 1 129 ? 14.627 8.219 -16.409 1.00 80.56 129 ALA A N 1
ATOM 1054 C CA . ALA A 1 129 ? 13.967 7.333 -17.354 1.00 80.56 129 ALA A CA 1
ATOM 1055 C C . ALA A 1 129 ? 12.951 8.146 -18.164 1.00 80.56 129 ALA A C 1
ATOM 1057 O O . ALA A 1 129 ? 11.767 8.142 -17.836 1.00 80.56 129 ALA A O 1
ATOM 1058 N N . PRO A 1 130 ? 13.394 8.931 -19.162 1.00 81.38 130 PRO A N 1
ATOM 1059 C CA . PRO A 1 130 ? 12.470 9.689 -19.995 1.00 81.38 130 PRO A CA 1
ATOM 1060 C C . PRO A 1 130 ? 11.488 8.729 -20.678 1.00 81.38 130 PRO A C 1
ATOM 1062 O O . PRO A 1 130 ? 11.898 7.781 -21.340 1.00 81.38 130 PRO A O 1
ATOM 1065 N N . PHE A 1 131 ? 10.192 8.964 -20.477 1.00 80.75 131 PHE A N 1
ATOM 1066 C CA . PHE A 1 131 ? 9.136 8.103 -21.001 1.00 80.75 131 PHE A CA 1
ATOM 1067 C C . PHE A 1 131 ? 9.037 8.197 -22.532 1.00 80.75 131 PHE A C 1
ATOM 1069 O O . PHE A 1 131 ? 9.238 9.259 -23.123 1.00 80.75 131 PHE A O 1
ATOM 1076 N N . GLU A 1 132 ? 8.635 7.097 -23.156 1.00 87.38 132 GLU A N 1
ATOM 1077 C CA . GLU A 1 132 ? 8.250 7.007 -24.568 1.00 87.38 132 GLU A CA 1
ATOM 1078 C C . GLU A 1 132 ? 6.736 6.834 -24.713 1.00 87.38 132 GLU A C 1
ATOM 1080 O O . GLU A 1 132 ? 6.100 7.465 -25.558 1.00 87.38 132 GLU A O 1
ATOM 1085 N N . GLY A 1 133 ? 6.149 6.016 -23.837 1.00 91.94 133 GLY A N 1
ATOM 1086 C CA . GLY A 1 133 ? 4.717 5.784 -23.725 1.00 91.94 133 GLY A CA 1
ATOM 1087 C C . GLY A 1 133 ? 4.244 6.086 -22.311 1.00 91.94 133 GLY A C 1
ATOM 1088 O O . GLY A 1 133 ? 4.933 5.787 -21.337 1.00 91.94 133 GLY A O 1
ATOM 1089 N N . PHE A 1 134 ? 3.069 6.699 -22.198 1.00 95.94 134 PHE A N 1
ATOM 1090 C CA . PHE A 1 134 ? 2.447 6.991 -20.913 1.00 95.94 134 PHE A CA 1
ATOM 1091 C C . PHE A 1 134 ? 0.931 6.925 -21.049 1.00 95.94 134 PHE A C 1
ATOM 1093 O O . PHE A 1 134 ? 0.346 7.614 -21.891 1.00 95.94 134 PHE A O 1
ATOM 1100 N N . TRP A 1 135 ? 0.301 6.098 -20.226 1.00 96.88 135 TRP A N 1
ATOM 1101 C CA . TRP A 1 135 ? -1.136 5.880 -20.236 1.00 96.88 135 TRP A CA 1
ATOM 1102 C C . TRP A 1 135 ? -1.675 5.750 -18.817 1.00 96.88 135 TRP A C 1
ATOM 1104 O O . TRP A 1 135 ? -1.014 5.219 -17.927 1.00 96.88 135 TRP A O 1
ATOM 1114 N N . ASN A 1 136 ? -2.901 6.222 -18.623 1.00 98.12 136 ASN A N 1
ATOM 1115 C CA . ASN A 1 136 ? -3.598 6.199 -17.353 1.00 98.12 136 ASN A CA 1
ATOM 1116 C C . ASN A 1 136 ? -5.036 5.703 -17.532 1.00 98.12 136 ASN A C 1
ATOM 1118 O O . ASN A 1 136 ? -5.722 6.123 -18.463 1.00 98.12 136 ASN A O 1
ATOM 1122 N N . GLU A 1 137 ? -5.517 4.900 -16.583 1.00 98.25 137 GLU A N 1
ATOM 1123 C CA . GLU A 1 137 ? -6.928 4.521 -16.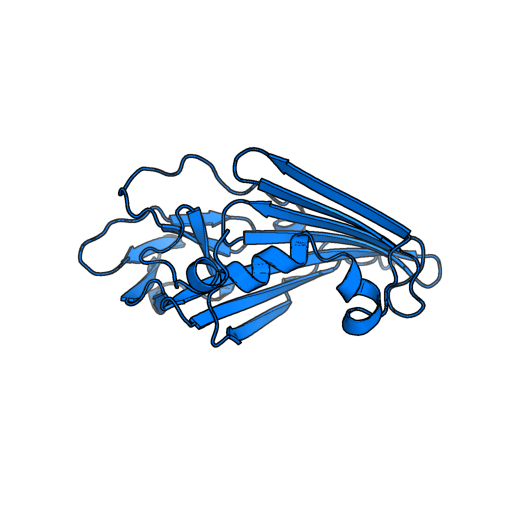455 1.00 98.25 137 GLU A CA 1
ATOM 1124 C C . GLU A 1 137 ? -7.365 4.603 -14.998 1.00 98.25 137 GLU A C 1
ATOM 1126 O O . GLU A 1 137 ? -6.839 3.894 -14.140 1.00 98.25 137 GLU A O 1
ATOM 1131 N N . ALA A 1 138 ? -8.363 5.443 -14.735 1.00 98.00 138 ALA A N 1
ATOM 1132 C CA . ALA A 1 138 ? -9.114 5.429 -13.491 1.00 98.00 138 ALA A CA 1
ATOM 1133 C C . ALA A 1 138 ? -10.425 4.670 -13.724 1.00 98.00 138 ALA A C 1
ATOM 1135 O O . ALA A 1 138 ? -11.230 5.063 -14.573 1.00 98.00 138 ALA A O 1
ATOM 1136 N N . LYS A 1 139 ? -10.625 3.575 -12.990 1.00 97.81 139 LYS A N 1
ATOM 1137 C CA . LYS A 1 139 ? -11.796 2.704 -13.113 1.00 97.81 139 LYS A CA 1
ATOM 1138 C C . LYS A 1 139 ? -12.174 2.140 -11.749 1.00 97.81 139 LYS A C 1
ATOM 1140 O O . LYS A 1 139 ? -11.357 1.483 -11.103 1.00 97.81 139 LYS A O 1
ATOM 1145 N N . ASP A 1 140 ? -13.425 2.359 -11.352 1.00 97.31 140 ASP A N 1
ATOM 1146 C CA . ASP A 1 140 ? -13.964 1.960 -10.049 1.00 97.31 140 ASP A CA 1
ATOM 1147 C C . ASP A 1 140 ? -13.060 2.453 -8.899 1.00 97.31 140 ASP A C 1
ATOM 1149 O O . ASP A 1 140 ? -12.774 3.645 -8.808 1.00 97.31 140 ASP A O 1
ATOM 1153 N N . HIS A 1 141 ? -12.579 1.553 -8.040 1.00 97.75 141 HIS A N 1
ATOM 1154 C CA . HIS A 1 141 ? -11.661 1.861 -6.940 1.00 97.75 141 HIS A CA 1
ATOM 1155 C C . HIS A 1 141 ? -10.180 1.833 -7.359 1.00 97.75 141 HIS A C 1
ATOM 1157 O O . HIS A 1 141 ? -9.306 1.842 -6.495 1.00 97.75 141 HIS A O 1
ATOM 1163 N N . THR A 1 142 ? -9.866 1.755 -8.657 1.00 98.56 142 THR A N 1
ATOM 1164 C CA . THR A 1 142 ? -8.490 1.567 -9.139 1.00 98.56 142 THR A CA 1
ATOM 1165 C C . THR A 1 142 ? -7.993 2.714 -10.002 1.00 98.56 142 THR A C 1
ATOM 1167 O O . THR A 1 142 ? -8.744 3.296 -10.787 1.00 98.56 142 THR A O 1
ATOM 1170 N N . TYR A 1 143 ? -6.697 3.008 -9.881 1.00 98.56 143 TYR A N 1
ATOM 1171 C CA . TYR A 1 143 ? -5.996 3.941 -10.756 1.00 98.56 143 TYR A CA 1
ATOM 1172 C C . TYR A 1 143 ? -4.717 3.288 -11.276 1.00 98.56 143 TYR A C 1
ATOM 1174 O O . TYR A 1 143 ? -3.813 2.976 -10.506 1.00 98.56 143 TYR A O 1
ATOM 1182 N N . THR A 1 144 ? -4.662 3.038 -12.581 1.00 98.50 144 THR A N 1
ATOM 1183 C CA . THR A 1 144 ? -3.539 2.385 -13.256 1.00 98.50 144 THR A CA 1
ATOM 1184 C C . THR A 1 144 ? -2.739 3.404 -14.062 1.00 98.50 144 THR A C 1
ATOM 1186 O O . THR A 1 144 ? -3.310 4.259 -14.740 1.00 98.50 144 THR A O 1
ATOM 1189 N N . GLN A 1 145 ? -1.417 3.296 -14.001 1.00 98.31 145 GLN A N 1
ATOM 1190 C CA . GLN A 1 145 ? -0.466 3.968 -14.873 1.00 98.31 145 GLN A CA 1
ATOM 1191 C C . GLN A 1 145 ? 0.370 2.904 -15.585 1.00 98.31 145 GLN A C 1
ATOM 1193 O O . GLN A 1 145 ? 0.955 2.036 -14.936 1.00 98.31 145 GLN A O 1
ATOM 1198 N N . GLU A 1 146 ? 0.450 2.995 -16.907 1.00 97.25 146 GLU A N 1
ATOM 1199 C CA . GLU A 1 146 ? 1.412 2.249 -17.711 1.00 97.25 146 GLU A CA 1
ATOM 1200 C C . GLU A 1 146 ? 2.415 3.217 -18.330 1.00 97.25 146 GLU A C 1
ATOM 1202 O O . GLU A 1 146 ? 2.047 4.276 -18.846 1.00 97.25 146 GLU A O 1
ATOM 1207 N N . MET A 1 147 ? 3.689 2.852 -18.264 1.00 94.19 147 MET A N 1
ATOM 1208 C CA . MET A 1 147 ? 4.788 3.642 -18.794 1.00 94.19 147 MET A CA 1
ATOM 1209 C C . MET A 1 147 ? 5.770 2.724 -19.513 1.00 94.19 147 MET A C 1
ATOM 1211 O O . MET A 1 147 ? 6.100 1.642 -19.018 1.00 94.19 147 MET A O 1
ATOM 1215 N N . THR A 1 148 ? 6.232 3.171 -20.678 1.00 92.56 148 THR A N 1
ATOM 1216 C CA . THR A 1 148 ? 7.372 2.575 -21.376 1.00 92.56 148 THR A CA 1
ATOM 1217 C C . THR A 1 148 ? 8.490 3.593 -21.506 1.00 92.56 148 THR A C 1
ATOM 1219 O O . THR A 1 148 ? 8.219 4.783 -21.688 1.00 92.56 148 THR A O 1
ATOM 1222 N N . ALA A 1 149 ? 9.736 3.143 -21.421 1.00 86.69 149 ALA A N 1
ATOM 1223 C CA . ALA A 1 149 ? 10.912 3.986 -21.596 1.00 86.69 149 ALA A CA 1
ATOM 1224 C C . ALA A 1 149 ? 12.117 3.165 -22.068 1.00 86.69 149 ALA A C 1
ATOM 1226 O O . ALA A 1 149 ? 12.159 1.948 -21.905 1.00 86.69 149 ALA A O 1
ATOM 1227 N N . ASP A 1 150 ? 13.144 3.868 -22.530 1.00 79.69 150 ASP A N 1
ATOM 1228 C CA . ASP A 1 150 ? 14.515 3.370 -22.574 1.00 79.69 150 ASP A CA 1
ATOM 1229 C C . ASP A 1 150 ? 15.357 4.180 -21.579 1.00 79.69 150 ASP A C 1
ATOM 1231 O O . ASP A 1 150 ? 15.309 5.413 -21.547 1.00 79.69 150 ASP A O 1
ATOM 1235 N N . SER A 1 151 ? 16.142 3.504 -20.736 1.00 70.81 151 SER A N 1
ATOM 1236 C CA . SER A 1 151 ? 17.001 4.161 -19.746 1.00 70.81 151 SER A CA 1
ATOM 1237 C C . SER A 1 151 ? 18.392 3.526 -19.707 1.00 70.81 151 SER A C 1
ATOM 1239 O O . SER A 1 151 ? 18.515 2.312 -19.539 1.00 70.81 151 SER A O 1
ATOM 1241 N N . PRO A 1 152 ? 19.476 4.324 -19.747 1.00 69.94 152 PRO A N 1
ATOM 1242 C CA . PRO A 1 152 ? 20.828 3.811 -19.522 1.00 69.94 152 PRO A CA 1
ATOM 1243 C C . PRO A 1 152 ? 21.021 3.116 -18.163 1.00 69.94 152 PRO A C 1
ATOM 1245 O O . PRO A 1 152 ? 21.949 2.327 -18.022 1.00 69.94 152 PRO A O 1
ATOM 1248 N N . ILE A 1 153 ? 20.173 3.418 -17.170 1.00 70.88 153 ILE A N 1
ATOM 1249 C CA . ILE A 1 153 ? 20.278 2.905 -15.795 1.00 70.88 153 ILE A CA 1
ATOM 1250 C C . ILE A 1 153 ? 19.275 1.781 -15.545 1.00 70.88 153 ILE A C 1
ATOM 1252 O O . ILE A 1 153 ? 19.635 0.760 -14.966 1.00 70.88 153 ILE A O 1
ATOM 1256 N N . LEU A 1 154 ? 18.020 1.961 -15.970 1.00 67.69 154 LEU A N 1
ATOM 1257 C CA . LEU A 1 154 ? 16.953 0.985 -15.716 1.00 67.69 154 LEU A CA 1
ATOM 1258 C C . LEU A 1 154 ? 16.856 -0.108 -16.791 1.00 67.69 154 LEU A C 1
ATOM 1260 O O . LEU A 1 154 ? 16.140 -1.084 -16.587 1.00 67.69 154 LEU A O 1
ATOM 1264 N N . GLY A 1 155 ? 17.596 0.023 -17.894 1.00 73.19 155 GLY A N 1
ATOM 1265 C CA . GLY A 1 155 ? 17.629 -0.939 -18.993 1.00 73.19 155 GLY A CA 1
ATOM 1266 C C . GLY A 1 155 ? 16.854 -0.476 -20.226 1.00 73.19 155 GLY A C 1
ATOM 1267 O O . GLY A 1 155 ? 16.267 0.609 -20.258 1.00 73.19 155 GLY A O 1
ATOM 1268 N N . ARG A 1 156 ? 16.892 -1.320 -21.259 1.00 77.81 156 ARG A N 1
ATOM 1269 C CA . ARG A 1 156 ? 16.121 -1.124 -22.494 1.00 77.81 156 ARG A CA 1
ATOM 1270 C C . ARG A 1 156 ? 14.773 -1.821 -22.404 1.00 77.81 156 ARG A C 1
ATOM 1272 O O . ARG A 1 156 ? 14.630 -2.749 -21.603 1.00 77.81 156 ARG A O 1
ATOM 1279 N N . ASP A 1 157 ? 13.824 -1.399 -23.229 1.00 83.62 157 ASP A N 1
ATOM 1280 C CA . ASP A 1 157 ? 12.456 -1.925 -23.247 1.00 83.62 157 ASP A CA 1
ATOM 1281 C C . ASP A 1 157 ? 11.830 -1.899 -21.838 1.00 83.62 157 ASP A C 1
ATOM 1283 O O . ASP A 1 157 ? 11.189 -2.863 -21.400 1.00 83.62 157 ASP A O 1
ATOM 1287 N N . LEU A 1 158 ? 12.071 -0.817 -21.082 1.00 89.19 158 LEU A N 1
ATOM 1288 C CA . LEU A 1 158 ? 11.507 -0.670 -19.746 1.00 89.19 158 LEU A CA 1
ATOM 1289 C C . LEU A 1 158 ? 9.991 -0.574 -19.881 1.00 89.19 158 LEU A C 1
ATOM 1291 O O . LEU A 1 158 ? 9.468 0.333 -20.522 1.00 89.19 158 LEU A O 1
ATOM 1295 N N . PHE A 1 159 ? 9.295 -1.483 -19.215 1.00 94.50 159 PHE A N 1
ATOM 1296 C CA . PHE A 1 159 ? 7.855 -1.457 -19.033 1.00 94.50 159 PHE A CA 1
ATOM 1297 C C . PHE A 1 159 ? 7.542 -1.375 -17.545 1.00 94.50 159 PHE A C 1
ATOM 1299 O O . PHE A 1 159 ? 8.109 -2.115 -16.738 1.00 94.50 159 PHE A O 1
ATOM 1306 N N . SER A 1 160 ? 6.613 -0.495 -17.190 1.00 96.12 160 SER A N 1
ATOM 1307 C CA . SER A 1 160 ? 6.080 -0.351 -15.843 1.00 96.12 160 SER A CA 1
ATOM 1308 C C . SER A 1 160 ? 4.560 -0.304 -15.893 1.00 96.12 160 SER A C 1
ATOM 1310 O O . SER A 1 160 ? 3.983 0.427 -16.696 1.00 96.12 160 SER A O 1
ATOM 1312 N N . LYS A 1 161 ? 3.917 -1.054 -15.001 1.00 98.12 161 LYS A N 1
ATOM 1313 C CA . LYS A 1 161 ? 2.480 -0.986 -14.738 1.00 98.12 161 LYS A CA 1
ATOM 1314 C C . LYS A 1 161 ? 2.261 -0.825 -13.245 1.00 98.12 161 LYS A C 1
ATOM 1316 O O . LYS A 1 161 ? 2.368 -1.804 -12.506 1.00 98.12 161 LYS A O 1
ATOM 1321 N N . ALA A 1 162 ? 1.970 0.399 -12.824 1.00 98.25 162 ALA A N 1
ATOM 1322 C CA . ALA A 1 162 ? 1.617 0.750 -11.455 1.00 98.25 162 ALA A CA 1
ATOM 1323 C C . ALA A 1 162 ? 0.094 0.801 -11.314 1.00 98.25 162 ALA A C 1
ATOM 1325 O O . ALA A 1 162 ? -0.590 1.356 -12.172 1.00 98.25 162 ALA A O 1
ATOM 1326 N N . ARG A 1 163 ? -0.454 0.230 -10.244 1.00 98.56 163 ARG A N 1
ATOM 1327 C CA . ARG A 1 163 ? -1.894 0.216 -9.979 1.00 98.56 163 ARG A CA 1
ATOM 1328 C C . ARG A 1 163 ? -2.152 0.483 -8.508 1.00 98.56 163 ARG A C 1
ATOM 1330 O O . ARG A 1 163 ? -1.736 -0.306 -7.664 1.00 98.56 163 ARG A O 1
ATOM 1337 N N . TYR A 1 164 ? -2.858 1.572 -8.228 1.00 98.75 164 TYR A N 1
ATOM 1338 C CA . TYR A 1 164 ? -3.538 1.777 -6.957 1.00 98.75 164 TYR A CA 1
ATOM 1339 C C . TYR A 1 164 ? -4.812 0.934 -6.912 1.00 98.75 164 TYR A C 1
ATOM 1341 O O . TYR A 1 164 ? -5.617 0.981 -7.845 1.00 98.75 164 TYR A O 1
ATOM 1349 N N . GLU A 1 165 ? -4.999 0.204 -5.817 1.00 98.56 165 GLU A N 1
ATOM 1350 C CA . GLU A 1 165 ? -6.248 -0.457 -5.445 1.00 98.56 165 GLU A CA 1
ATOM 1351 C C . GLU A 1 165 ? -6.773 0.189 -4.165 1.00 98.56 165 GLU A C 1
ATOM 1353 O O . GLU A 1 165 ? -6.321 -0.084 -3.049 1.00 98.56 165 GLU A O 1
ATOM 1358 N N . GLY A 1 166 ? -7.710 1.113 -4.336 1.00 98.19 166 GLY A N 1
ATOM 1359 C CA . GLY A 1 166 ? -8.125 2.013 -3.279 1.00 98.19 166 GLY A CA 1
ATOM 1360 C C . GLY A 1 166 ? -7.163 3.180 -3.062 1.00 98.19 166 GLY A C 1
ATOM 1361 O O . GLY A 1 166 ? -6.364 3.521 -3.935 1.00 98.19 166 GLY A O 1
ATOM 1362 N N . PRO A 1 167 ? -7.227 3.813 -1.881 1.00 98.25 167 PRO A N 1
ATOM 1363 C CA . PRO A 1 167 ? -6.571 5.093 -1.649 1.00 98.25 167 PRO A CA 1
ATOM 1364 C C . PRO A 1 167 ? -5.088 4.983 -1.292 1.00 98.25 167 PRO A C 1
ATOM 1366 O O . PRO A 1 167 ? -4.432 6.015 -1.230 1.00 98.25 167 PRO A O 1
ATOM 1369 N N . ALA A 1 168 ? -4.580 3.792 -0.956 1.00 98.38 168 ALA A N 1
ATOM 1370 C CA . ALA A 1 168 ? -3.343 3.675 -0.179 1.00 98.38 168 ALA A CA 1
ATOM 1371 C C . ALA A 1 168 ? -2.466 2.452 -0.472 1.00 98.38 168 ALA A C 1
ATOM 1373 O O . ALA A 1 168 ? -1.434 2.272 0.181 1.00 98.38 168 ALA A O 1
ATOM 1374 N N . TYR A 1 169 ? -2.856 1.612 -1.429 1.00 98.75 169 TYR A N 1
ATOM 1375 C CA . TYR A 1 169 ? -2.128 0.402 -1.794 1.00 98.75 169 TYR A CA 1
ATOM 1376 C C . TYR A 1 169 ? -1.819 0.421 -3.288 1.00 98.75 169 TYR A C 1
ATOM 1378 O O . TYR A 1 169 ? -2.691 0.134 -4.105 1.00 98.75 169 TYR A O 1
ATOM 1386 N N . MET A 1 170 ? -0.586 0.789 -3.638 1.00 98.75 170 MET A N 1
ATOM 1387 C CA . MET A 1 170 ? -0.088 0.731 -5.005 1.00 98.75 170 MET A CA 1
ATOM 1388 C C . MET A 1 170 ? 0.896 -0.417 -5.162 1.00 98.75 170 MET A C 1
ATOM 1390 O O . MET A 1 170 ? 1.875 -0.527 -4.418 1.00 98.75 170 MET A O 1
ATOM 1394 N N . THR A 1 171 ? 0.672 -1.241 -6.178 1.00 98.56 171 THR A N 1
ATOM 1395 C CA . THR A 1 171 ? 1.644 -2.245 -6.604 1.00 98.56 171 THR A CA 1
ATOM 1396 C C . THR A 1 171 ? 2.066 -1.994 -8.037 1.00 98.56 171 THR A C 1
ATOM 1398 O O . THR A 1 171 ? 1.276 -1.550 -8.870 1.00 98.56 171 THR A O 1
ATOM 1401 N N . THR A 1 172 ? 3.335 -2.262 -8.320 1.00 98.38 172 THR A N 1
ATOM 1402 C CA . THR A 1 172 ? 3.918 -2.027 -9.637 1.00 98.38 172 THR A CA 1
ATOM 1403 C C . THR A 1 172 ? 4.599 -3.289 -10.117 1.00 98.38 172 THR A C 1
ATOM 1405 O O . THR A 1 172 ? 5.408 -3.870 -9.399 1.00 98.38 172 THR A O 1
ATOM 1408 N N . TYR A 1 173 ? 4.293 -3.715 -11.337 1.00 98.19 173 TYR A N 1
ATOM 1409 C CA . TYR A 1 173 ? 5.138 -4.652 -12.069 1.00 98.19 173 TYR A CA 1
ATOM 1410 C C . TYR A 1 173 ? 6.060 -3.867 -12.987 1.00 98.19 173 TYR A C 1
ATOM 1412 O O . TYR A 1 173 ? 5.590 -3.005 -13.730 1.00 98.19 173 TYR A O 1
ATOM 1420 N N . MET A 1 174 ? 7.350 -4.185 -12.948 1.00 96.00 174 MET A N 1
ATOM 1421 C CA . MET A 1 174 ? 8.328 -3.638 -13.874 1.00 96.00 174 MET A CA 1
ATOM 1422 C C . MET A 1 174 ? 9.090 -4.764 -14.558 1.00 96.00 174 MET A C 1
ATOM 1424 O O . MET A 1 174 ? 9.411 -5.787 -13.945 1.00 96.00 174 MET A O 1
ATOM 1428 N N . SER A 1 175 ? 9.415 -4.554 -15.827 1.00 94.94 175 SER A N 1
ATOM 1429 C CA . SER A 1 175 ? 10.355 -5.395 -16.553 1.00 94.94 175 SER A CA 1
ATOM 1430 C C . SER A 1 175 ? 11.253 -4.562 -17.444 1.00 94.94 175 SER A C 1
ATOM 1432 O O . SER A 1 175 ? 10.787 -3.590 -18.027 1.00 94.94 175 SER A O 1
ATOM 1434 N N . ALA A 1 176 ? 12.503 -4.977 -17.585 1.00 91.00 176 ALA A N 1
ATOM 1435 C CA . ALA A 1 176 ? 13.454 -4.377 -18.511 1.00 91.00 176 ALA A CA 1
ATOM 1436 C C . ALA A 1 176 ? 14.409 -5.444 -19.052 1.00 91.00 176 ALA A C 1
ATO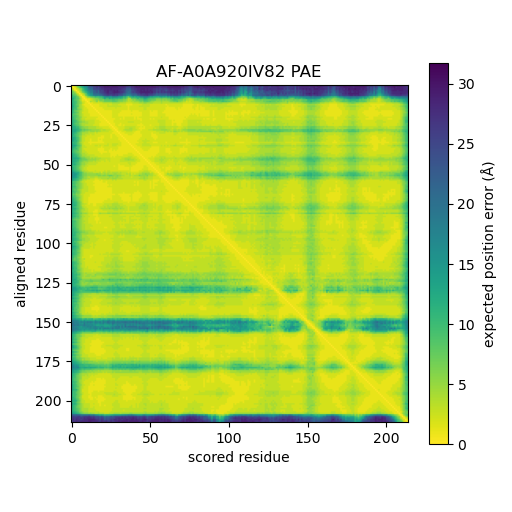M 1438 O O . ALA A 1 176 ? 14.521 -6.538 -18.487 1.00 91.00 176 ALA A O 1
ATOM 1439 N N . VAL A 1 177 ? 15.122 -5.119 -20.125 1.00 87.75 177 VAL A N 1
ATOM 1440 C CA . VAL A 1 177 ? 16.251 -5.904 -20.622 1.00 87.75 177 VAL A CA 1
ATOM 1441 C C . VAL A 1 177 ? 17.551 -5.263 -20.140 1.00 87.75 177 VAL A C 1
ATOM 1443 O O . VAL A 1 177 ? 17.851 -4.108 -20.457 1.00 87.75 177 VAL A O 1
ATOM 1446 N N . HIS A 1 178 ? 18.338 -6.032 -19.390 1.00 82.12 178 HIS A N 1
ATOM 1447 C CA . HIS A 1 178 ? 19.669 -5.655 -18.918 1.00 82.12 178 HIS A CA 1
ATOM 1448 C C . HIS A 1 178 ? 20.659 -6.758 -19.301 1.00 82.12 178 HIS A C 1
ATOM 1450 O O . HIS A 1 178 ? 20.396 -7.932 -19.049 1.00 82.12 178 HIS A O 1
ATOM 1456 N N . ASP A 1 179 ? 21.753 -6.401 -19.977 1.00 83.69 179 ASP A N 1
ATOM 1457 C CA . ASP A 1 179 ? 22.765 -7.342 -20.489 1.00 83.69 179 ASP A CA 1
ATOM 1458 C C . ASP A 1 179 ? 22.190 -8.542 -21.273 1.00 83.69 179 ASP A C 1
ATOM 1460 O O . ASP A 1 179 ? 22.678 -9.668 -21.202 1.00 83.69 1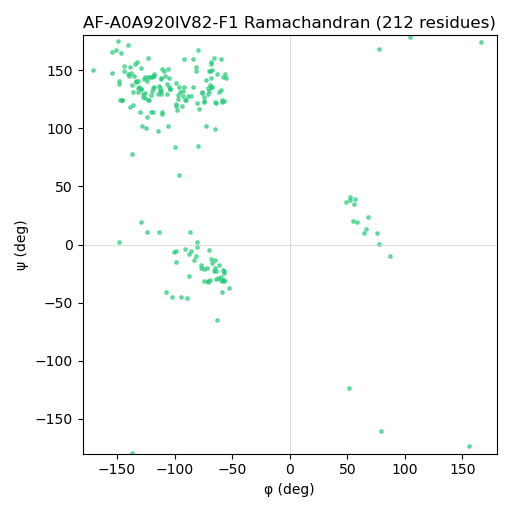79 ASP A O 1
ATOM 1464 N N . GLY A 1 180 ? 21.123 -8.302 -22.043 1.00 82.19 180 GLY A N 1
ATOM 1465 C CA . GLY A 1 180 ? 20.456 -9.324 -22.858 1.00 82.19 180 GLY A CA 1
ATOM 1466 C C . GLY A 1 180 ? 19.539 -10.275 -22.079 1.00 82.19 180 GLY A C 1
ATOM 1467 O O . GLY A 1 180 ? 18.915 -11.141 -22.692 1.00 82.19 180 GLY A O 1
ATOM 1468 N N . ALA A 1 181 ? 19.408 -10.107 -20.762 1.00 85.19 181 ALA A N 1
ATOM 1469 C CA . ALA A 1 181 ? 18.488 -10.862 -19.921 1.00 85.19 181 ALA A CA 1
ATOM 1470 C C . ALA A 1 181 ? 17.277 -10.011 -19.515 1.00 85.19 181 ALA A C 1
ATOM 1472 O O . ALA A 1 181 ? 17.395 -8.817 -19.230 1.00 85.19 181 ALA A O 1
ATOM 1473 N N . LYS A 1 182 ? 16.098 -10.641 -19.453 1.00 90.25 182 LYS A N 1
ATOM 1474 C CA . LYS A 1 182 ? 14.901 -10.004 -18.894 1.00 90.25 182 LYS A CA 1
ATOM 1475 C C . LYS A 1 182 ? 15.023 -9.961 -17.372 1.00 90.25 182 LYS A C 1
ATOM 1477 O O . LYS A 1 182 ? 15.156 -11.004 -16.734 1.00 90.25 182 LYS A O 1
ATOM 1482 N N . VAL A 1 183 ? 14.923 -8.767 -16.805 1.00 92.62 183 VAL A N 1
ATOM 1483 C CA . VAL A 1 183 ? 14.829 -8.524 -15.363 1.00 92.62 183 VAL A CA 1
ATOM 1484 C C . VAL A 1 183 ? 13.389 -8.162 -15.039 1.00 92.62 183 VAL A C 1
ATOM 1486 O O . VAL A 1 183 ? 12.767 -7.382 -15.758 1.00 92.62 183 VAL A O 1
ATOM 1489 N N . GLU A 1 184 ? 12.844 -8.736 -13.970 1.00 96.06 184 GLU A N 1
ATOM 1490 C CA . GLU A 1 184 ? 11.473 -8.483 -13.529 1.00 96.06 184 GLU A CA 1
ATOM 1491 C C . GLU A 1 18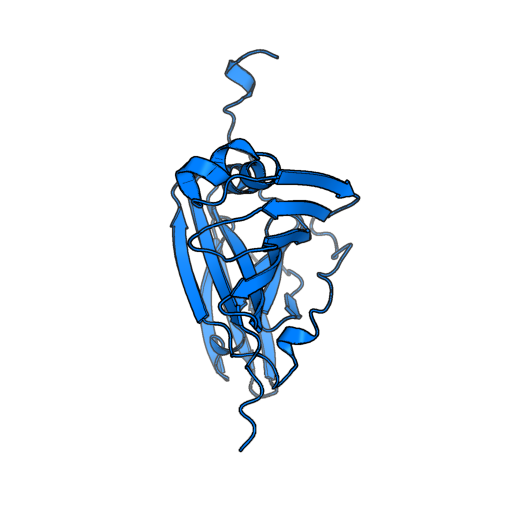4 ? 11.473 -8.119 -12.045 1.00 96.06 184 GLU A C 1
ATOM 1493 O O . GLU A 1 184 ? 12.109 -8.792 -11.228 1.00 96.06 184 GLU A O 1
ATOM 1498 N N . SER A 1 185 ? 10.739 -7.068 -11.690 1.00 96.75 185 SER A N 1
ATOM 1499 C CA . SER A 1 185 ? 10.564 -6.640 -10.307 1.00 96.75 185 SER A CA 1
ATOM 1500 C C . SER A 1 185 ? 9.105 -6.319 -10.002 1.00 96.75 185 SER A C 1
ATOM 1502 O O . SER A 1 185 ? 8.281 -6.038 -10.878 1.00 96.75 185 SER A O 1
ATOM 1504 N N . ARG A 1 186 ? 8.771 -6.421 -8.719 1.00 98.00 186 ARG A N 1
ATOM 1505 C CA . ARG A 1 186 ? 7.485 -6.034 -8.151 1.00 98.00 186 ARG A CA 1
ATOM 1506 C C . ARG A 1 186 ? 7.756 -5.021 -7.059 1.00 98.00 186 ARG A C 1
ATOM 1508 O O . ARG A 1 186 ? 8.518 -5.310 -6.138 1.00 98.00 186 ARG A O 1
ATOM 1515 N N . LEU A 1 187 ? 7.142 -3.853 -7.162 1.00 98.12 187 LEU A N 1
ATOM 1516 C CA . LEU A 1 187 ? 7.254 -2.811 -6.158 1.00 98.12 187 LEU A CA 1
ATOM 1517 C C . LEU A 1 187 ? 5.933 -2.695 -5.404 1.00 98.12 187 LEU A C 1
ATOM 1519 O O . LEU A 1 187 ? 4.856 -2.866 -5.973 1.00 98.12 187 LEU A O 1
ATOM 1523 N N . LEU A 1 188 ? 6.040 -2.394 -4.121 1.00 98.56 188 LEU A N 1
ATO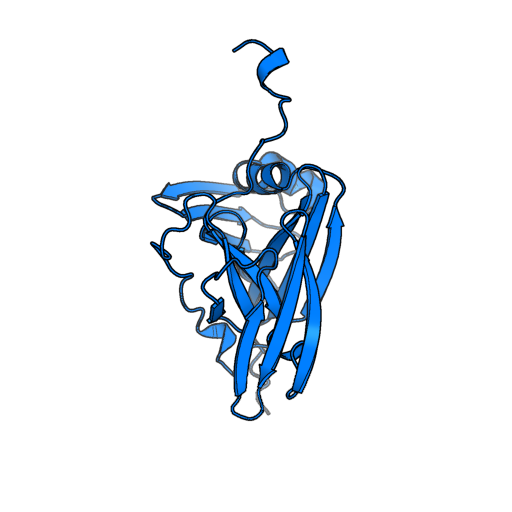M 1524 C CA . LEU A 1 188 ? 4.955 -1.947 -3.268 1.00 98.56 188 LEU A CA 1
ATOM 1525 C C . LEU A 1 188 ? 5.235 -0.494 -2.905 1.00 98.56 188 LEU A C 1
ATOM 1527 O O . LEU A 1 188 ? 6.320 -0.181 -2.418 1.00 98.56 188 LEU A O 1
ATOM 1531 N N . VAL A 1 189 ? 4.243 0.365 -3.091 1.00 98.56 189 VAL A N 1
ATOM 1532 C CA . VAL A 1 189 ? 4.177 1.676 -2.455 1.00 98.56 189 VAL A CA 1
ATOM 1533 C C . VAL A 1 189 ? 2.851 1.726 -1.715 1.00 98.56 189 VAL A C 1
ATOM 1535 O O . VAL A 1 189 ? 1.785 1.755 -2.323 1.00 98.56 189 VAL A O 1
ATOM 1538 N N . SER A 1 190 ? 2.903 1.700 -0.390 1.00 98.62 190 SER A N 1
ATOM 1539 C CA . SER A 1 190 ? 1.716 1.882 0.443 1.00 98.62 190 SER A CA 1
ATOM 1540 C C . SER A 1 190 ? 1.901 3.042 1.396 1.00 98.62 190 SER A C 1
ATOM 1542 O O . SER A 1 190 ? 3.023 3.479 1.655 1.00 98.62 190 SER A O 1
ATOM 1544 N N . HIS A 1 191 ? 0.802 3.567 1.921 1.00 98.62 191 HIS A N 1
ATOM 1545 C CA . HIS A 1 191 ? 0.884 4.655 2.880 1.00 98.62 191 HIS A CA 1
ATOM 1546 C C . HIS A 1 191 ? -0.235 4.626 3.907 1.00 98.62 191 HIS A C 1
ATOM 1548 O O . HIS A 1 191 ? -1.400 4.428 3.580 1.00 98.62 191 HIS A O 1
ATOM 1554 N N . LEU A 1 192 ? 0.129 4.884 5.158 1.00 98.69 192 LEU A N 1
ATOM 1555 C CA . LEU A 1 192 ? -0.792 4.967 6.281 1.00 98.69 192 LEU A CA 1
ATOM 1556 C C . LEU A 1 192 ? -0.860 6.424 6.758 1.00 98.69 192 LEU A C 1
ATOM 1558 O O . LEU A 1 192 ? 0.144 6.938 7.265 1.00 98.69 192 LEU A O 1
ATOM 1562 N N . PRO A 1 193 ? -2.004 7.116 6.600 1.00 98.44 193 PRO A N 1
ATOM 1563 C CA . PRO A 1 193 ? -2.193 8.441 7.178 1.00 98.44 193 PRO A CA 1
ATOM 1564 C C . PRO A 1 193 ? -2.020 8.373 8.696 1.00 98.44 193 PRO A C 1
ATOM 1566 O O . PRO A 1 193 ? -2.725 7.619 9.361 1.00 98.44 193 PRO A O 1
ATOM 1569 N N . LEU A 1 194 ? -1.092 9.152 9.252 1.00 98.31 194 LEU A N 1
ATOM 1570 C CA . LEU A 1 194 ? -0.901 9.263 10.703 1.00 98.31 194 LEU A CA 1
ATOM 1571 C C . LEU A 1 194 ? -1.789 10.375 11.253 1.00 98.31 194 LEU A C 1
ATOM 1573 O O . LEU A 1 194 ? -2.496 10.190 12.239 1.00 98.31 194 LEU A O 1
ATOM 1577 N N . THR A 1 195 ? -1.765 11.513 10.564 1.00 97.81 195 THR A N 1
ATOM 1578 C CA . THR A 1 195 ? -2.613 12.683 10.786 1.00 97.81 195 THR A CA 1
ATOM 1579 C C . THR A 1 195 ? -3.084 13.215 9.432 1.00 97.81 195 THR A C 1
ATOM 1581 O O . THR A 1 195 ? -2.707 12.693 8.384 1.00 97.81 195 THR A O 1
ATOM 1584 N N . PHE A 1 196 ? -3.868 14.294 9.403 1.00 96.81 196 PHE A N 1
ATOM 1585 C CA . PHE A 1 196 ? -4.228 14.931 8.128 1.00 96.81 196 PHE A CA 1
ATOM 1586 C C . PHE A 1 196 ? -3.049 15.614 7.411 1.00 96.81 196 PHE A C 1
ATOM 1588 O O . PHE A 1 196 ? -3.158 15.970 6.238 1.00 96.81 196 PHE A O 1
ATOM 1595 N N . THR A 1 197 ? -1.923 15.791 8.102 1.00 96.62 197 THR A N 1
ATOM 1596 C CA . THR A 1 197 ? -0.719 16.486 7.618 1.00 96.62 197 THR A CA 1
ATOM 1597 C C . THR A 1 197 ? 0.538 15.625 7.699 1.00 96.62 197 THR A C 1
ATOM 1599 O O . THR A 1 197 ? 1.651 16.130 7.541 1.00 96.62 197 THR A O 1
ATOM 1602 N N . SER A 1 198 ? 0.387 14.328 7.967 1.00 98.12 198 SER A N 1
ATOM 1603 C CA . SER A 1 198 ? 1.499 13.389 7.932 1.00 98.12 198 SER A CA 1
ATOM 1604 C C . SER A 1 198 ? 1.044 11.968 7.642 1.00 98.12 198 SER A C 1
ATOM 1606 O O . SER A 1 198 ? -0.035 11.541 8.054 1.00 98.12 198 SER A O 1
ATOM 1608 N N . PHE A 1 199 ? 1.894 11.212 6.963 1.00 98.62 199 PHE A N 1
ATOM 1609 C CA . PHE A 1 199 ? 1.682 9.796 6.704 1.00 98.62 199 PHE A CA 1
ATOM 1610 C C . PHE A 1 199 ? 3.009 9.049 6.752 1.00 98.62 199 PHE A C 1
ATOM 1612 O O . PHE A 1 199 ? 4.074 9.622 6.507 1.00 98.62 199 PHE A O 1
ATOM 1619 N N . GLN A 1 200 ? 2.943 7.762 7.066 1.00 98.62 200 GLN A N 1
ATOM 1620 C CA . GLN A 1 200 ? 4.054 6.855 6.833 1.00 98.62 200 GLN A CA 1
ATOM 1621 C C . GLN A 1 200 ? 3.923 6.290 5.423 1.00 98.62 200 GLN A C 1
ATOM 1623 O O . GLN A 1 200 ? 2.869 5.763 5.075 1.00 98.62 200 GLN A O 1
ATOM 1628 N N . ILE A 1 201 ? 4.982 6.391 4.626 1.00 98.44 201 ILE A N 1
ATOM 1629 C CA . ILE A 1 201 ? 5.100 5.704 3.338 1.00 98.44 201 ILE A CA 1
ATOM 1630 C C . ILE A 1 201 ? 5.931 4.437 3.525 1.00 98.44 201 ILE A C 1
ATOM 1632 O O . ILE A 1 201 ? 6.936 4.459 4.238 1.00 98.44 201 ILE A O 1
ATOM 1636 N N . ASN A 1 202 ? 5.521 3.344 2.888 1.00 98.06 202 ASN A N 1
ATOM 1637 C CA . ASN A 1 202 ? 6.241 2.078 2.867 1.00 98.06 202 ASN A CA 1
ATOM 1638 C C . ASN A 1 202 ? 6.586 1.718 1.423 1.00 98.06 202 ASN A C 1
ATOM 1640 O O . ASN A 1 202 ? 5.723 1.740 0.545 1.00 98.06 202 ASN A O 1
ATOM 1644 N N . PHE A 1 203 ? 7.841 1.346 1.211 1.00 97.81 203 PHE A N 1
ATOM 1645 C CA . PHE A 1 203 ? 8.370 0.841 -0.043 1.00 97.81 203 PHE A CA 1
ATOM 1646 C C . PHE A 1 203 ? 8.735 -0.625 0.129 1.00 97.81 203 PHE A C 1
ATOM 1648 O O . PHE A 1 203 ? 9.419 -0.985 1.086 1.00 97.81 203 PHE A O 1
ATOM 1655 N N . GLY A 1 204 ? 8.302 -1.457 -0.808 1.00 98.00 204 GLY A N 1
ATOM 1656 C CA . GLY A 1 204 ? 8.702 -2.853 -0.905 1.00 98.00 204 GLY A CA 1
ATOM 1657 C C . GLY A 1 204 ? 9.238 -3.157 -2.291 1.00 98.00 204 GLY A C 1
ATOM 1658 O O . GLY A 1 204 ? 8.696 -2.658 -3.272 1.00 98.00 204 GLY A O 1
ATOM 1659 N N . VAL A 1 205 ? 10.270 -3.991 -2.391 1.00 98.06 205 VAL A N 1
ATOM 1660 C CA . VAL A 1 205 ? 10.758 -4.515 -3.673 1.00 98.06 205 VAL A CA 1
ATOM 1661 C C . VAL A 1 205 ? 10.942 -6.024 -3.577 1.00 98.06 205 VAL A C 1
ATOM 1663 O O . VAL A 1 205 ? 11.589 -6.511 -2.652 1.00 98.06 205 VAL A O 1
ATOM 1666 N N . MET A 1 206 ? 10.405 -6.749 -4.556 1.00 97.44 206 MET A N 1
ATOM 1667 C CA . MET A 1 206 ? 10.776 -8.129 -4.869 1.00 97.44 206 MET A CA 1
ATOM 1668 C C . MET A 1 206 ? 11.353 -8.180 -6.278 1.00 97.44 206 MET A C 1
ATOM 1670 O O . MET A 1 206 ? 10.899 -7.460 -7.171 1.00 97.44 206 MET A O 1
ATOM 1674 N N . VAL A 1 207 ? 12.316 -9.066 -6.494 1.00 97.25 207 VAL A N 1
ATOM 1675 C CA . VAL A 1 207 ? 12.884 -9.338 -7.817 1.00 97.25 207 VAL A CA 1
ATOM 1676 C C . VAL A 1 207 ? 12.691 -10.803 -8.163 1.00 97.25 207 VAL A C 1
ATOM 1678 O O . VAL A 1 207 ? 12.754 -11.674 -7.291 1.00 97.25 207 VAL A O 1
ATOM 1681 N N . LYS A 1 208 ? 12.441 -11.084 -9.438 1.00 96.50 208 LYS A N 1
ATOM 1682 C CA . LYS A 1 208 ? 12.391 -12.461 -9.914 1.00 96.50 208 LYS A CA 1
ATOM 1683 C C . LYS A 1 208 ? 13.804 -13.030 -9.907 1.00 96.50 208 LYS A C 1
ATOM 1685 O O . LYS A 1 208 ? 14.732 -12.403 -1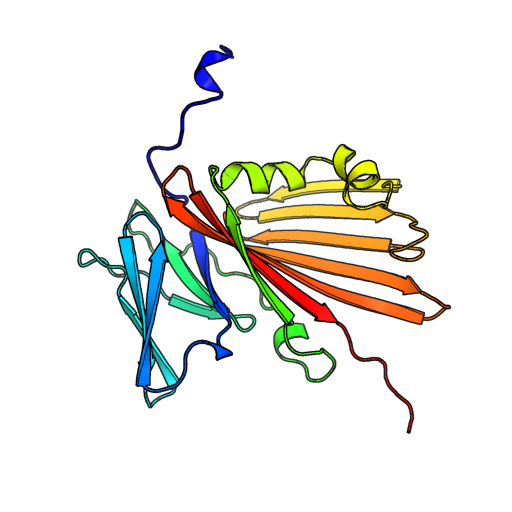0.416 1.00 96.50 208 LYS A O 1
ATOM 1690 N N . LYS A 1 209 ? 13.974 -14.206 -9.311 1.00 93.75 209 LYS A N 1
ATOM 1691 C CA . LYS A 1 209 ? 15.260 -14.899 -9.263 1.00 93.75 209 LYS A CA 1
ATOM 1692 C C . LYS A 1 209 ? 15.622 -15.345 -10.677 1.00 93.75 209 LYS A C 1
ATOM 1694 O O . LYS A 1 209 ? 14.788 -15.882 -11.406 1.00 93.75 209 LYS A O 1
ATOM 1699 N N . PHE A 1 210 ? 16.874 -15.137 -11.066 1.00 83.25 210 PHE A N 1
ATOM 1700 C CA . PHE A 1 210 ? 17.392 -15.765 -12.273 1.00 83.25 210 PHE A CA 1
ATOM 1701 C C . PHE A 1 210 ? 17.507 -17.267 -12.025 1.00 83.25 210 PHE A C 1
ATOM 1703 O O . PHE A 1 210 ? 17.970 -17.690 -10.964 1.00 83.25 210 PHE A O 1
ATOM 1710 N N . LEU A 1 211 ? 17.113 -18.075 -13.009 1.00 64.06 211 LEU A N 1
ATOM 1711 C CA . LEU A 1 211 ? 17.484 -19.482 -13.022 1.00 64.06 211 LEU A CA 1
ATOM 1712 C C . LEU A 1 211 ? 19.004 -19.541 -13.182 1.00 64.06 211 LEU A C 1
ATOM 1714 O O . LEU A 1 211 ? 19.529 -19.376 -14.281 1.00 64.06 211 LEU A O 1
ATOM 1718 N N . VAL A 1 212 ? 19.719 -19.739 -12.079 1.00 52.31 212 VAL A N 1
ATOM 1719 C CA . VAL A 1 212 ? 21.102 -20.196 -12.155 1.00 52.31 212 VAL A CA 1
ATOM 1720 C C . VAL A 1 212 ? 21.003 -21.662 -12.559 1.00 52.31 212 VAL A C 1
ATOM 1722 O O . VAL A 1 212 ? 20.621 -22.499 -11.743 1.00 52.31 212 VAL A O 1
ATOM 1725 N N . CYS A 1 213 ? 21.254 -21.971 -13.834 1.00 41.94 213 CYS A N 1
ATOM 1726 C CA . CYS A 1 213 ? 21.516 -23.355 -14.213 1.00 41.94 213 CYS A CA 1
ATOM 1727 C C . CYS A 1 213 ? 22.717 -23.836 -13.376 1.00 41.94 213 CYS A C 1
ATOM 1729 O O . CYS A 1 213 ? 23.743 -23.150 -13.402 1.00 41.94 213 CYS A O 1
ATOM 1731 N N . PRO A 1 214 ? 22.580 -24.929 -12.603 1.00 46.09 214 PRO A N 1
ATOM 1732 C CA . PRO A 1 214 ? 23.681 -25.489 -11.826 1.00 46.09 214 PRO A CA 1
ATOM 1733 C C . PRO A 1 214 ? 24.817 -26.011 -12.713 1.00 46.09 214 PRO A C 1
ATOM 1735 O O . PRO A 1 214 ? 24.549 -26.377 -13.883 1.00 46.09 214 PRO A O 1
#

Radius of gyration: 18.71 Å; Cα contacts (8 Å, |Δi|>4): 447; chains: 1; bounding box: 43×56×45 Å

Mean predicted aligned error: 4.98 Å

Secondary structure (DSSP, 8-state):
--GGGGGPPPSSPPSEEEEEEEGGGS-BT-EEEEEETTEEEEEEE-TTSPEEEE-STT----EEEETTEEEEEE-TT-PPPS--PPP-GGGG-TTBPPPEEEEEEE-S-THHHHGGGT-GGGHHHHHS--EEEEEEEEETTEEEEEEEEEETTTEEEEEEEEEEESSSEEEEEEEEEETTEEEEEEEEEEEEEEETTEEEEEEEEEEBPP----

Sequence (214 aa):
MNRDQINEIPDRFPRGWFVLGHQREFEVNETRTIYGFNRKLTVTRQQDGSIKFDAGDGESWPIIEKNQMVMCWHDHEGTAPDYEPDKIDACYSDDWSDYGMASFLVKNNCRELIDNMADKGHFGPVHQAPFEGFWNEAKDHTYTQEMTADSPILGRDLFSKARYEGPAYMTTYMSAVHDGAKVESRLLVSHLPLTFTSFQINFGVMVKKFLVCP

Solvent-accessible surface area (backbone atoms only — not comparable to full-atom values): 12122 Å² total; per-residue (Å²): 132,67,79,79,72,76,71,69,72,69,95,67,74,75,60,35,49,29,58,78,44,53,47,89,74,54,45,72,73,36,74,46,80,45,72,33,78,72,40,60,29,38,43,28,20,36,89,88,67,48,77,48,75,42,61,39,98,88,50,88,57,59,72,48,80,57,70,59,26,31,30,39,44,44,44,89,85,70,65,78,84,92,73,77,78,80,85,49,69,66,66,77,37,88,61,33,49,72,72,51,73,51,74,47,84,41,84,39,48,66,66,69,64,60,53,58,65,75,46,70,74,49,31,38,85,75,64,59,32,48,66,78,42,78,49,74,50,80,55,92,64,30,44,35,27,41,40,29,26,58,19,97,81,72,18,41,73,24,38,36,42,38,34,29,48,41,80,22,36,28,41,29,46,34,37,18,37,51,97,89,38,84,45,44,37,39,38,36,45,31,39,32,47,32,42,73,52,22,20,40,40,36,41,31,40,28,40,54,59,76,85,75,80,129

Nearest PDB structures (foldseek):
  4qdf-assembly2_B  TM=9.059E-01  e=4.481E-19  Rhodococcus rhodochrous
  4qdc-assembly1_A  TM=9.172E-01  e=1.051E-17  Rhodococcus rhodochrous
  2zyl-assembly1_A  TM=9.213E-01  e=1.448E-17  Mycobacterium tuberculosis
  4qck-assembly1_A  TM=9.216E-01  e=2.343E-17  Mycobacterium tuberculosis H37Rv
  4qdd-assembly1_A  TM=9.023E-01  e=3.230E-17  Rhodococcus rhodochrous

pLDDT: mean 92.47, std 11.32, range [41.94, 98.88]